Protein AF-0000000065770168 (afdb_homodimer)

Nearest PDB structures (foldseek):
  1v3z-assembly1_B  TM=9.491E-01  e=7.569E-11  Pyrococcus horikoshii
  3tnv-assembly1_A  TM=9.474E-01  e=1.650E-10  Pyrococcus horikoshii OT3
  4ojh-assembly2_B  TM=9.435E-01  e=1.157E-09  Saccharolobus solfataricus P2
  4oj3-assembly1_A  TM=9.404E-01  e=1.945E-09  Saccharolobus solfataricus P2
  4oj3-assembly2_B  TM=9.016E-01  e=1.406E-09  Saccharolobus solfataricus P2

InterPro domains:
  IPR001792 Acylphosphatase-like domain [PF00708] (17-95)
  IPR001792 Acylphosphatase-like domain [PS51160] (11-99)
  IPR017968 Acylphosphatase, conserved site [PS00151] (40-56)
  IPR020456 Acylphosphatase [PTHR47268] (13-87)
  IPR036046 Acylphosphatase-like domain superfamily [SSF54975] (12-89)

Secondary structure (DSSP, 8-state):
---S-----EEEEEEEEEE-SSSSHHHHHHHHHHHTT-EEEEEE-TTS-EEEEEEE-HHHHHHHHHHHHHS-TT-EEEEEEEEEPPSP-PPPSSEEEPPP-/---S--S--EEEEEEEEEE-SSSSHHHHHHHHHHHTT-EEEEEE-TTS-EEEEEEE-HHHHHHHHHHHHHS-TT-EEEEEEEEEPPSP-PPPSSEEEPPP-

Sequence (202 aa):
MQSDKDKTFDSWLVKAIGRVQGVGYRDACIRYARAQDITGWVRNRVDGSVELMLQGSKEQLADMCRWLRDGIPAAHVEKLEVSKVPPPSPRLNRFDRLPNLMQSDKDKTFDSWLVKAIGRVQGVGYRDACIRYARAQDITGWVRNRVDGSVELMLQGSKEQLADMCRWLRDGIPAAHVEKLEVSKVPPPSPRLNRFDRLPNL

Solvent-accessible surface area (backbone atoms only — not comparable to full-atom values): 11035 Å² total; per-residue (Å²): 132,90,65,82,74,74,54,78,61,45,41,35,40,36,38,43,33,53,51,47,62,96,52,57,44,64,62,51,48,44,55,52,32,54,76,68,68,29,20,32,35,35,28,44,36,78,85,44,30,37,39,32,40,41,32,32,43,71,65,58,50,38,49,48,55,50,36,68,52,65,66,46,82,75,39,46,54,48,34,38,37,40,26,65,49,66,83,88,64,85,84,64,91,46,57,42,80,50,76,72,78,132,90,64,82,74,73,52,78,61,44,41,35,40,36,38,43,33,53,50,48,61,96,52,57,46,64,62,51,48,44,55,52,32,54,75,67,68,27,19,34,34,34,27,44,37,78,85,43,29,36,39,32,40,42,34,32,43,70,65,57,50,38,51,46,55,49,37,68,54,66,65,46,84,75,40,46,54,48,33,39,37,41,26,64,50,67,82,88,62,85,83,63,90,46,56,43,80,50,76,70,77

Radius of gyration: 17.45 Å; Cα contacts (8 Å, |Δi|>4): 421; chains: 2; bounding box: 40×52×48 Å

pLDDT: mean 91.33, std 14.5, range [26.5, 98.69]

Organism: Polaromonas naphthalenivorans (strain CJ2) (NCBI:txid365044)

Foldseek 3Di:
DPDPVVPDKWKKKKKFDFQQPPQCNQVVLQVLCVVLQWAWEWAAEPVNIIMIITMDHPVSVVVSVVCSCPVRPSTHTPDMDMDTDDDDDDDGRGYYYDYYD/DPDPVVPDKWKKKKKFDFQQPPQCNQVVLQVLCVVLQWAWEWAAEPVNIIMIITMDHPVSVVVSVVCSCPVRPSTHTPDMDMDTDDDDDDDGRGYYYDYYD

Structure (mmCIF, N/CA/C/O backbone):
data_AF-0000000065770168-model_v1
#
loop_
_entity.id
_entity.type
_entity.pdbx_description
1 polymer Acylphosphatase
#
loop_
_atom_site.group_PDB
_atom_site.id
_atom_site.type_symbol
_atom_site.label_atom_id
_atom_site.label_alt_id
_atom_site.label_comp_id
_atom_site.label_asym_id
_atom_site.label_entity_id
_atom_site.label_seq_id
_atom_site.pdbx_PDB_ins_code
_atom_site.Cartn_x
_atom_site.Cartn_y
_atom_site.Cartn_z
_atom_site.occupancy
_atom_site.B_iso_or_equiv
_atom_site.auth_seq_id
_atom_site.auth_comp_id
_atom_site.auth_asym_id
_atom_site.auth_atom_id
_atom_site.pdbx_PDB_model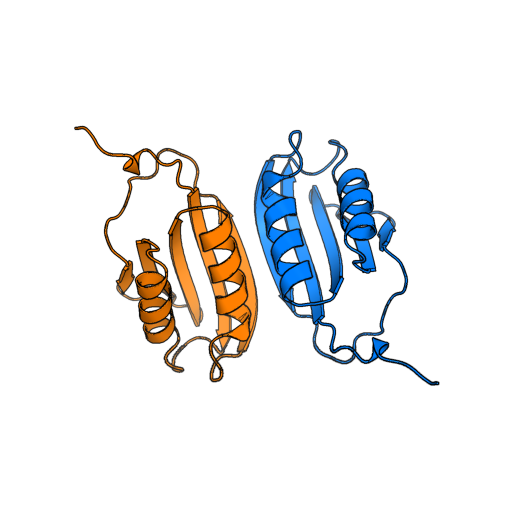_num
ATOM 1 N N . MET A 1 1 ? 18.828 13.266 29.234 1 26.5 1 MET A N 1
ATOM 2 C CA . MET A 1 1 ? 17.75 12.297 29.047 1 26.5 1 MET A CA 1
ATOM 3 C C . MET A 1 1 ? 17.25 12.312 27.594 1 26.5 1 MET A C 1
ATOM 5 O O . MET A 1 1 ? 16.281 13 27.281 1 26.5 1 MET A O 1
ATOM 9 N N . GLN A 1 2 ? 17.969 12.555 26.562 1 36.16 2 GLN A N 1
ATOM 10 C CA . GLN A 1 2 ? 17.922 12.875 25.141 1 36.16 2 GLN A CA 1
ATOM 11 C C . GLN A 1 2 ? 17.141 11.812 24.359 1 36.16 2 GLN A C 1
ATOM 13 O O . GLN A 1 2 ? 17.703 10.789 23.969 1 36.16 2 GLN A O 1
ATOM 18 N N . SER A 1 3 ? 15.969 11.195 24.844 1 37 3 SER A N 1
ATOM 19 C CA . SER A 1 3 ? 15.32 9.914 25.094 1 37 3 SER A CA 1
ATOM 20 C C . SER A 1 3 ? 15.141 9.109 23.812 1 37 3 SER A C 1
ATOM 22 O O . SER A 1 3 ? 15.32 9.641 22.719 1 37 3 SER A O 1
ATOM 24 N N . ASP A 1 4 ? 14.242 7.934 23.797 1 40.59 4 ASP A N 1
ATOM 25 C CA . ASP A 1 4 ? 13.75 6.734 23.125 1 40.59 4 ASP A CA 1
ATOM 26 C C . ASP A 1 4 ? 13.172 7.074 21.75 1 40.59 4 ASP A C 1
ATOM 28 O O . ASP A 1 4 ? 12.422 6.285 21.172 1 40.59 4 ASP A O 1
ATOM 32 N N . LYS A 1 5 ? 12.93 8.258 21.484 1 41.66 5 LYS A N 1
ATOM 33 C CA . LYS A 1 5 ? 12.445 8.797 20.219 1 41.66 5 LYS A CA 1
ATOM 34 C C . LYS A 1 5 ? 13.344 8.359 19.047 1 41.66 5 LYS A C 1
ATOM 36 O O . LYS A 1 5 ? 13.195 8.852 17.938 1 41.66 5 LYS A O 1
ATOM 41 N N . ASP A 1 6 ? 14.508 8.156 19.391 1 48.97 6 ASP A N 1
ATOM 42 C CA . ASP A 1 6 ? 15.383 7.707 18.312 1 48.97 6 ASP A CA 1
ATOM 43 C C . ASP A 1 6 ? 14.773 6.516 17.562 1 48.97 6 ASP A C 1
ATOM 45 O O . ASP A 1 6 ? 15.5 5.641 17.094 1 48.97 6 ASP A O 1
ATOM 49 N N . LYS A 1 7 ? 13.586 6.168 18.156 1 56.53 7 LYS A N 1
ATOM 50 C CA . LYS A 1 7 ? 13 4.98 17.547 1 56.53 7 LYS A CA 1
ATOM 51 C C . LYS A 1 7 ? 12.938 5.121 16.031 1 56.53 7 LYS A C 1
ATOM 53 O O . LYS A 1 7 ? 12.594 6.184 15.508 1 56.53 7 LYS A O 1
ATOM 58 N N . THR A 1 8 ? 13.68 4.332 15.406 1 81.31 8 THR A N 1
ATOM 59 C CA . THR A 1 8 ? 13.781 4.258 13.953 1 81.31 8 THR A CA 1
ATOM 60 C C . THR A 1 8 ? 12.398 4.375 13.305 1 81.31 8 THR A C 1
ATOM 62 O O . THR A 1 8 ? 11.414 3.879 13.844 1 81.31 8 THR A O 1
ATOM 65 N N . PHE A 1 9 ? 12.227 5.625 12.797 1 91.38 9 PHE A N 1
ATOM 66 C CA . PHE A 1 9 ? 10.961 5.805 12.086 1 91.38 9 PHE A CA 1
ATOM 67 C C . PHE A 1 9 ? 11.172 5.734 10.578 1 91.38 9 PHE A C 1
ATOM 69 O O . PHE A 1 9 ? 12.281 5.965 10.094 1 91.38 9 PHE A O 1
ATOM 76 N N . ASP A 1 10 ? 10.078 5.316 9.953 1 92.75 10 ASP A N 1
ATOM 77 C CA . ASP A 1 10 ? 10.047 5.348 8.492 1 92.75 10 ASP A CA 1
ATOM 78 C C . ASP A 1 10 ? 9.266 6.559 7.988 1 92.75 10 ASP A C 1
ATOM 80 O O . ASP A 1 10 ? 8.43 7.105 8.703 1 92.75 10 ASP A O 1
ATOM 84 N N . SER A 1 11 ? 9.641 6.992 6.82 1 95.94 11 SER A N 1
ATOM 85 C CA . SER A 1 11 ? 8.906 8.023 6.105 1 95.94 11 SER A CA 1
ATOM 86 C C . SER A 1 11 ? 8.359 7.5 4.777 1 95.94 11 SER A C 1
ATOM 88 O O . SER A 1 11 ? 9.125 7.023 3.936 1 95.94 11 SER A O 1
ATOM 90 N N . TRP A 1 12 ? 6.996 7.598 4.652 1 97 12 TRP A N 1
ATOM 91 C CA . TRP A 1 12 ? 6.348 7.121 3.432 1 97 12 TRP A CA 1
ATOM 92 C C . TRP A 1 12 ? 5.574 8.242 2.752 1 97 12 TRP A C 1
ATOM 94 O O . TRP A 1 12 ? 4.914 9.047 3.42 1 97 12 TRP A O 1
ATOM 104 N N . LEU A 1 13 ? 5.727 8.289 1.517 1 97.81 13 LEU A N 1
ATOM 105 C CA . LEU A 1 13 ? 4.852 9.109 0.691 1 97.81 13 LEU A CA 1
ATOM 106 C C . LEU A 1 13 ? 3.74 8.273 0.069 1 97.81 13 LEU A C 1
ATOM 108 O O . LEU A 1 13 ? 4.012 7.273 -0.602 1 97.81 13 LEU A O 1
ATOM 112 N N . VAL A 1 14 ? 2.492 8.68 0.308 1 98.25 14 VAL A N 1
ATOM 113 C CA . VAL A 1 14 ? 1.341 7.902 -0.146 1 98.25 14 VAL A CA 1
ATOM 114 C C . VAL A 1 14 ? 0.444 8.773 -1.021 1 98.25 14 VAL A C 1
ATOM 116 O O . VAL A 1 14 ? 0.195 9.938 -0.701 1 98.25 14 VAL A O 1
ATOM 119 N N . LYS A 1 15 ? 0.055 8.211 -2.09 1 98.5 15 LYS A N 1
ATOM 120 C CA . LYS A 1 15 ? -0.937 8.859 -2.945 1 98.5 15 LYS A CA 1
ATOM 121 C C . LYS A 1 15 ? -2.193 8.008 -3.074 1 98.5 15 LYS A C 1
ATOM 123 O O . LYS A 1 15 ? -2.125 6.855 -3.508 1 98.5 15 LYS A O 1
ATOM 128 N N . ALA A 1 16 ? -3.25 8.57 -2.668 1 98.56 16 ALA A N 1
ATOM 129 C CA . ALA A 1 16 ? -4.547 7.91 -2.799 1 98.56 16 ALA A CA 1
ATOM 130 C C . ALA A 1 16 ? -5.293 8.414 -4.031 1 98.56 16 ALA A C 1
ATOM 132 O O . ALA A 1 16 ? -5.477 9.617 -4.207 1 98.56 16 ALA A O 1
ATOM 133 N N . ILE A 1 17 ? -5.746 7.523 -4.898 1 98.31 17 ILE A N 1
ATOM 134 C CA . ILE A 1 17 ? -6.422 7.84 -6.152 1 98.31 17 ILE A CA 1
ATOM 135 C C . ILE A 1 17 ? -7.816 7.219 -6.16 1 98.31 17 ILE A C 1
ATOM 137 O O . ILE A 1 17 ? -7.988 6.059 -5.785 1 98.31 17 ILE A O 1
ATOM 141 N N . GLY A 1 18 ? -8.797 7.91 -6.664 1 97.69 18 GLY A N 1
ATOM 142 C CA . GLY A 1 18 ? -10.203 7.527 -6.703 1 97.69 18 GLY A CA 1
ATOM 143 C C . GLY A 1 18 ? -11.141 8.672 -6.355 1 97.69 18 GLY A C 1
ATOM 144 O O . GLY A 1 18 ? -10.875 9.82 -6.707 1 97.69 18 GLY A O 1
ATOM 145 N N . ARG A 1 19 ? -12.25 8.344 -5.805 1 97.38 19 ARG A N 1
ATOM 146 C CA . ARG A 1 19 ? -13.125 9.352 -5.219 1 97.38 19 ARG A CA 1
ATOM 147 C C . ARG A 1 19 ? -12.719 9.656 -3.777 1 97.38 19 ARG A C 1
ATOM 149 O O . ARG A 1 19 ? -13.258 9.07 -2.84 1 97.38 19 ARG A O 1
ATOM 156 N N . VAL A 1 20 ? -11.789 10.617 -3.678 1 98.25 20 VAL A N 1
ATOM 157 C CA . VAL A 1 20 ? -11.156 10.805 -2.375 1 98.25 20 VAL A CA 1
ATOM 158 C C . VAL A 1 20 ? -11.188 12.281 -1.996 1 98.25 20 VAL A C 1
ATOM 160 O O . VAL A 1 20 ? -10.742 12.656 -0.907 1 98.25 20 VAL A O 1
ATOM 163 N N . GLN A 1 21 ? -11.578 13.148 -2.895 1 97.56 21 GLN A N 1
ATOM 164 C CA . GLN A 1 21 ? -11.766 14.555 -2.566 1 97.56 21 GLN A CA 1
ATOM 165 C C . GLN A 1 21 ? -13.242 14.906 -2.443 1 97.56 21 GLN A C 1
ATOM 167 O O . GLN A 1 21 ? -14.094 14.234 -3.031 1 97.56 21 GLN A O 1
ATOM 172 N N . GLY A 1 22 ? -13.406 15.969 -1.623 1 96.25 22 GLY A N 1
ATOM 173 C CA . GLY A 1 22 ? -14.773 16.422 -1.435 1 96.25 22 GLY A CA 1
ATOM 174 C C . GLY A 1 22 ? -15.602 15.469 -0.592 1 96.25 22 GLY A C 1
ATOM 175 O O . GLY A 1 22 ? -16.828 15.539 -0.601 1 96.25 22 GLY A O 1
ATOM 176 N N . VAL A 1 23 ? -14.961 14.594 0.165 1 97.56 23 VAL A N 1
ATOM 177 C CA . VAL A 1 23 ? -15.695 13.578 0.919 1 97.56 23 VAL A CA 1
ATOM 178 C C . VAL A 1 23 ? -15.188 13.539 2.357 1 97.56 23 VAL A C 1
ATOM 180 O O . VAL A 1 23 ? -15.438 12.57 3.084 1 97.56 23 VAL A O 1
ATOM 183 N N . GLY A 1 24 ? -14.414 14.492 2.766 1 96.31 24 GLY A N 1
ATOM 184 C CA . GLY A 1 24 ? -13.914 14.531 4.133 1 96.31 24 GLY A CA 1
ATOM 185 C C . GLY A 1 24 ? -12.68 13.688 4.34 1 96.31 24 GLY A C 1
ATOM 186 O O . GLY A 1 24 ? -12.312 13.375 5.477 1 96.31 24 GLY A O 1
ATOM 187 N N . TYR A 1 25 ? -12.039 13.328 3.369 1 97.69 25 TYR A N 1
ATOM 188 C CA . TYR A 1 25 ? -10.914 12.398 3.402 1 97.69 25 TYR A CA 1
ATOM 189 C C . TYR A 1 25 ? -9.758 12.977 4.211 1 97.69 25 TYR A C 1
ATOM 191 O O . TYR A 1 25 ? -9.195 12.297 5.074 1 97.69 25 TYR A O 1
ATOM 199 N N . ARG A 1 26 ? -9.43 14.203 3.979 1 97.88 26 ARG A N 1
ATOM 200 C CA . ARG A 1 26 ? -8.312 14.82 4.68 1 97.88 26 ARG A CA 1
ATOM 201 C C . ARG A 1 26 ? -8.586 14.914 6.176 1 97.88 26 ARG A C 1
ATOM 203 O O . ARG A 1 26 ? -7.715 14.602 6.992 1 97.88 26 ARG A O 1
ATOM 210 N N . ASP A 1 27 ? -9.773 15.32 6.457 1 97.25 27 ASP A N 1
ATOM 211 C CA . ASP A 1 27 ? -10.125 15.445 7.867 1 97.25 27 ASP A CA 1
ATOM 212 C C . ASP A 1 27 ? -10.047 14.094 8.578 1 97.25 27 ASP A C 1
ATOM 214 O O . ASP A 1 27 ? -9.547 14.008 9.703 1 97.25 27 ASP A O 1
ATOM 218 N N . ALA A 1 28 ? -10.547 13.141 7.918 1 97.62 28 ALA A N 1
ATOM 219 C CA . ALA A 1 28 ? -10.5 11.797 8.477 1 97.62 28 ALA A CA 1
ATOM 220 C C . ALA A 1 28 ? -9.055 11.336 8.664 1 97.62 28 ALA A C 1
ATOM 222 O O . ALA A 1 28 ? -8.719 10.727 9.688 1 97.62 28 ALA A O 1
ATOM 223 N N . CYS A 1 29 ? -8.211 11.625 7.703 1 97.75 29 CYS A N 1
ATOM 224 C CA . CYS A 1 29 ? -6.793 11.273 7.789 1 97.75 29 CYS A CA 1
ATOM 225 C C . CYS A 1 29 ? -6.145 11.914 9.008 1 97.75 29 CYS A C 1
ATOM 227 O O . CYS A 1 29 ? -5.395 11.258 9.734 1 97.75 29 CYS A O 1
ATOM 229 N N . ILE A 1 30 ? -6.434 13.141 9.211 1 98.19 30 ILE A N 1
ATOM 230 C CA . ILE A 1 30 ? -5.852 13.875 10.32 1 98.19 30 ILE A CA 1
ATOM 231 C C . ILE A 1 30 ? -6.27 13.234 11.641 1 98.19 30 ILE A C 1
ATOM 233 O O . ILE A 1 30 ? -5.426 12.969 12.508 1 98.19 30 ILE A O 1
ATOM 237 N N . ARG A 1 31 ? -7.504 12.969 11.789 1 97.69 31 ARG A N 1
ATOM 238 C CA . ARG A 1 31 ? -8.016 12.359 13.008 1 97.69 31 ARG A CA 1
ATOM 239 C C . ARG A 1 31 ? -7.363 11 13.266 1 97.69 31 ARG A C 1
ATOM 241 O O . ARG A 1 31 ? -6.898 10.727 14.367 1 97.69 31 ARG A O 1
ATOM 248 N N . TYR A 1 32 ? -7.316 10.172 12.227 1 97.75 32 TYR A N 1
ATOM 249 C CA . TYR A 1 32 ? -6.75 8.836 12.375 1 97.75 32 TYR A CA 1
ATOM 250 C C . TYR A 1 32 ? -5.266 8.906 12.711 1 97.75 32 TYR A C 1
ATOM 252 O 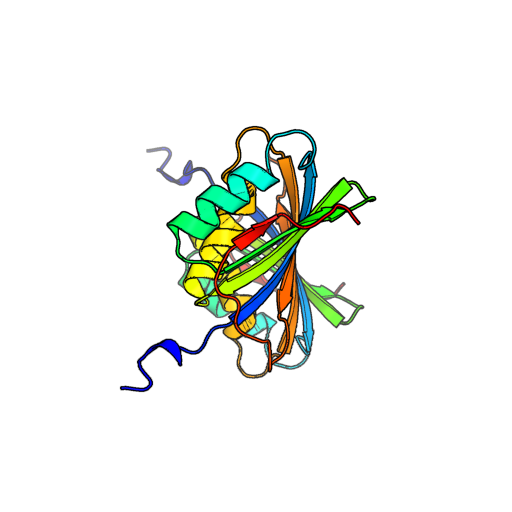O . TYR A 1 32 ? -4.801 8.242 13.633 1 97.75 32 TYR A O 1
ATOM 260 N N . ALA A 1 33 ? -4.531 9.688 11.977 1 98.19 33 ALA A N 1
ATOM 261 C CA . ALA A 1 33 ? -3.088 9.789 12.164 1 98.19 33 ALA A CA 1
ATOM 262 C C . ALA A 1 33 ? -2.754 10.258 13.578 1 98.19 33 ALA A C 1
ATOM 264 O O . ALA A 1 33 ? -1.886 9.68 14.242 1 98.19 33 ALA A O 1
ATOM 265 N N . ARG A 1 34 ? -3.422 11.227 14.031 1 98 34 ARG A N 1
ATOM 266 C CA . ARG A 1 34 ? -3.176 11.758 15.367 1 98 34 ARG A CA 1
ATOM 267 C C . ARG A 1 34 ? -3.521 10.727 16.438 1 98 34 ARG A C 1
ATOM 269 O O . ARG A 1 34 ? -2.789 10.57 17.422 1 98 34 ARG A O 1
ATOM 276 N N . ALA A 1 35 ? -4.547 10.07 16.234 1 97.81 35 ALA A N 1
ATOM 277 C CA . ALA A 1 35 ? -4.953 9.031 17.188 1 97.81 35 ALA A CA 1
ATOM 278 C C . ALA A 1 35 ? -3.912 7.922 17.266 1 97.81 35 ALA A C 1
ATOM 280 O O . ALA A 1 35 ? -3.76 7.277 18.297 1 97.81 35 ALA A O 1
ATOM 281 N N . GLN A 1 36 ? -3.227 7.715 16.188 1 96.75 36 GLN A N 1
ATOM 282 C CA . GLN A 1 36 ? -2.246 6.637 16.125 1 96.75 36 GLN A CA 1
ATOM 283 C C . GLN A 1 36 ? -0.833 7.16 16.359 1 96.75 36 GLN A C 1
ATOM 285 O O . GLN A 1 36 ? 0.144 6.43 16.188 1 96.75 36 GLN A O 1
ATOM 290 N N . ASP A 1 37 ? -0.657 8.414 16.594 1 97.06 37 ASP A N 1
ATOM 291 C CA . ASP A 1 37 ? 0.622 9.07 16.859 1 97.06 37 ASP A CA 1
ATOM 292 C C . ASP A 1 37 ? 1.517 9.039 15.617 1 97.06 37 ASP A C 1
ATOM 294 O O . ASP A 1 37 ? 2.73 8.852 15.734 1 97.06 37 ASP A O 1
ATOM 298 N N . ILE A 1 38 ? 0.876 9.117 14.555 1 97.69 38 ILE A N 1
ATOM 299 C CA . ILE A 1 38 ? 1.581 9.266 13.289 1 97.69 38 ILE A CA 1
ATOM 300 C C . ILE A 1 38 ? 1.764 10.75 12.969 1 97.69 38 ILE A C 1
ATOM 302 O O . ILE A 1 38 ? 0.848 11.547 13.164 1 97.69 38 ILE A O 1
ATOM 306 N N . THR A 1 39 ? 2.945 11.062 12.469 1 98.12 39 THR A N 1
ATOM 307 C CA . THR A 1 39 ? 3.195 12.453 12.086 1 98.12 39 THR A CA 1
ATOM 308 C C . THR A 1 39 ? 3.32 12.578 10.57 1 98.12 39 THR A C 1
ATOM 310 O O . THR A 1 39 ? 3.422 11.57 9.859 1 98.12 39 THR A O 1
ATOM 313 N N . GLY A 1 40 ? 3.184 13.82 10.07 1 98.19 40 GLY A N 1
ATOM 314 C CA . GLY A 1 40 ? 3.219 14.047 8.633 1 98.19 40 GLY A CA 1
ATOM 315 C C . GLY A 1 40 ? 2.221 15.094 8.172 1 98.19 40 GLY A C 1
ATOM 316 O O . GLY A 1 40 ? 1.963 16.078 8.875 1 98.19 40 GLY A O 1
ATOM 317 N N . TRP A 1 41 ? 1.801 14.922 6.941 1 98.31 41 TRP A N 1
ATOM 318 C CA . TRP A 1 41 ? 0.828 15.867 6.41 1 98.31 41 TRP A CA 1
ATOM 319 C C . TRP A 1 41 ? -0.027 15.219 5.324 1 98.31 41 TRP A C 1
ATOM 321 O O . TRP A 1 41 ? 0.31 14.148 4.816 1 98.31 41 TRP A O 1
ATOM 331 N N . VAL A 1 42 ? -1.164 15.852 5.047 1 98.69 42 VAL A N 1
ATOM 332 C CA . VAL A 1 42 ? -2.072 15.461 3.975 1 98.69 42 VAL A CA 1
ATOM 333 C C . VAL A 1 42 ? -2.426 16.688 3.127 1 98.69 42 VAL A C 1
ATOM 335 O O . VAL A 1 42 ? -2.57 17.797 3.648 1 98.69 42 VAL A O 1
ATOM 338 N N . ARG A 1 43 ? -2.562 16.469 1.871 1 98.31 43 ARG A N 1
ATOM 339 C CA . ARG A 1 43 ? -2.984 17.562 1.006 1 98.31 43 ARG A CA 1
ATOM 340 C C . ARG A 1 43 ? -3.717 17.047 -0.225 1 98.31 43 ARG A C 1
ATOM 342 O O . ARG A 1 43 ? -3.486 15.914 -0.655 1 98.31 43 ARG A O 1
ATOM 349 N N . ASN A 1 44 ? -4.504 17.859 -0.79 1 98.19 44 ASN A N 1
ATOM 350 C CA . ASN A 1 44 ? -5.141 17.578 -2.072 1 98.19 44 ASN A CA 1
ATOM 351 C C . ASN A 1 44 ? -4.223 17.922 -3.242 1 98.19 44 ASN A C 1
ATOM 353 O O . ASN A 1 44 ? -3.447 18.875 -3.172 1 98.19 44 ASN A O 1
ATOM 357 N N . ARG A 1 45 ? -4.367 17.141 -4.262 1 97.94 45 ARG A N 1
ATOM 358 C CA . ARG A 1 45 ? -3.676 17.438 -5.512 1 97.94 45 ARG A CA 1
ATOM 359 C C . ARG A 1 45 ? -4.66 17.891 -6.586 1 97.94 45 ARG A C 1
ATOM 361 O O . ARG A 1 45 ? -5.828 17.484 -6.57 1 97.94 45 ARG A O 1
ATOM 368 N N . VAL A 1 46 ? -4.145 18.562 -7.531 1 96 46 VAL A N 1
ATOM 369 C CA . VAL A 1 46 ? -4.973 19.141 -8.594 1 96 46 VAL A CA 1
ATOM 370 C C . VAL A 1 46 ? -5.543 18.016 -9.461 1 96 46 VAL A C 1
ATOM 372 O O . VAL A 1 46 ? -6.613 18.156 -10.055 1 96 46 VAL A O 1
ATOM 375 N N . ASP A 1 47 ? -4.906 16.922 -9.391 1 97.06 47 ASP A N 1
ATOM 376 C CA . ASP A 1 47 ? -5.344 15.828 -10.25 1 97.06 47 ASP A CA 1
ATOM 377 C C . ASP A 1 47 ? -6.465 15.023 -9.594 1 97.06 47 ASP A C 1
ATOM 379 O O . ASP A 1 47 ? -6.895 14 -10.117 1 97.06 47 ASP A O 1
ATOM 383 N N . GLY A 1 48 ? -6.863 15.375 -8.461 1 97.69 48 GLY A N 1
ATOM 384 C CA . GLY A 1 48 ? -7.984 14.727 -7.797 1 97.69 48 GLY A CA 1
ATOM 385 C C . GLY A 1 48 ? -7.551 13.734 -6.738 1 97.69 48 GLY A C 1
ATOM 386 O O . GLY A 1 48 ? -8.383 13.219 -5.988 1 97.69 48 GLY A O 1
ATOM 387 N N . SER A 1 49 ? -6.277 13.5 -6.691 1 98.31 49 SER A N 1
ATOM 388 C CA . SER A 1 49 ? -5.766 12.578 -5.684 1 98.31 49 SER A CA 1
ATOM 389 C C . SER A 1 49 ? -5.477 13.297 -4.371 1 98.31 49 SER A C 1
ATOM 391 O O . SER A 1 49 ? -5.586 14.523 -4.289 1 98.31 49 SER A O 1
ATOM 393 N N . VAL A 1 50 ? -5.258 12.484 -3.377 1 98.62 50 VAL A N 1
ATOM 394 C CA . VAL A 1 50 ? -4.801 12.992 -2.09 1 98.62 50 VAL A CA 1
ATOM 395 C C . VAL A 1 50 ? -3.408 12.438 -1.783 1 98.62 50 VAL A C 1
ATOM 397 O O . VAL A 1 50 ? -3.148 11.25 -1.977 1 98.62 50 VAL A O 1
ATOM 400 N N . GLU A 1 51 ? -2.588 13.336 -1.344 1 98.69 51 GLU A N 1
ATOM 401 C CA . GLU A 1 51 ? -1.213 12.969 -1.023 1 98.69 51 GLU A CA 1
ATOM 402 C C . GLU A 1 51 ? -0.945 13.078 0.475 1 98.69 51 GLU A C 1
ATOM 404 O O . GLU A 1 51 ? -1.376 14.039 1.115 1 98.69 51 GLU A O 1
ATOM 409 N N . LEU A 1 52 ? -0.243 12.133 0.97 1 98.62 52 LEU A N 1
ATOM 410 C CA . LEU A 1 52 ? 0.121 12.117 2.383 1 98.62 52 LEU A CA 1
ATOM 411 C C . LEU A 1 52 ? 1.608 11.828 2.557 1 98.62 52 LEU A C 1
ATOM 413 O O . LEU A 1 52 ? 2.164 10.969 1.864 1 98.62 52 LEU A O 1
ATOM 417 N N . MET A 1 53 ? 2.24 12.523 3.432 1 97.94 53 MET A N 1
ATOM 418 C CA . MET A 1 53 ? 3.508 12.117 4.031 1 97.94 53 MET A CA 1
ATOM 419 C C . MET A 1 53 ? 3.297 11.586 5.445 1 97.94 53 MET A C 1
ATOM 421 O O . MET A 1 53 ? 2.725 12.273 6.293 1 97.94 53 MET A O 1
ATOM 425 N N . LEU A 1 54 ? 3.756 10.375 5.621 1 97.88 54 LEU A N 1
ATOM 426 C CA . LEU A 1 54 ? 3.539 9.695 6.895 1 97.88 54 LEU A CA 1
ATOM 427 C C . LEU A 1 54 ? 4.867 9.359 7.562 1 97.88 54 LEU A C 1
ATOM 429 O O . LEU A 1 54 ? 5.793 8.875 6.906 1 97.88 54 LEU A O 1
ATOM 433 N N . GLN A 1 55 ? 4.965 9.539 8.781 1 97.25 55 GLN A N 1
ATOM 434 C CA . GLN A 1 55 ? 6.117 9.117 9.57 1 97.25 55 GLN A CA 1
ATOM 435 C C . GLN A 1 55 ? 5.676 8.344 10.812 1 97.25 55 GLN A C 1
ATOM 437 O O . GLN A 1 55 ? 4.762 8.766 11.523 1 97.25 55 GLN A O 1
ATOM 442 N N . GLY A 1 56 ? 6.254 7.246 11.062 1 96.19 56 GLY A N 1
ATOM 443 C CA . GLY A 1 56 ? 5.965 6.352 12.172 1 96.19 56 GLY A CA 1
ATOM 444 C C . GLY A 1 56 ? 6.641 5 12.039 1 96.19 56 GLY A C 1
ATOM 445 O O . GLY A 1 56 ? 7.527 4.82 11.203 1 96.19 56 GLY A O 1
ATOM 446 N N . SER A 1 57 ? 6.293 4.07 12.914 1 93.31 57 SER A N 1
ATOM 447 C CA . SER A 1 57 ? 6.816 2.715 12.766 1 93.31 57 SER A CA 1
ATOM 448 C C . SER A 1 57 ? 6.273 2.045 11.508 1 93.31 57 SER A C 1
ATOM 450 O O . SER A 1 57 ? 5.23 2.449 10.984 1 93.31 57 SER A O 1
ATOM 452 N N . LYS A 1 58 ? 6.953 1.034 11.031 1 90 58 LYS A N 1
ATOM 453 C CA . LYS A 1 58 ? 6.492 0.292 9.859 1 90 58 LYS A CA 1
ATOM 454 C C . LYS A 1 58 ? 5.082 -0.252 10.078 1 90 58 LYS A C 1
ATOM 456 O O . LYS A 1 58 ? 4.258 -0.235 9.164 1 90 58 LYS A O 1
ATOM 461 N N . GLU A 1 59 ? 4.828 -0.687 11.203 1 91.25 59 GLU A N 1
ATOM 462 C CA . GLU A 1 59 ? 3.516 -1.236 11.531 1 91.25 59 GLU A CA 1
ATOM 463 C C . GLU A 1 59 ? 2.439 -0.156 11.492 1 91.25 59 GLU A C 1
ATOM 465 O O . GLU A 1 59 ? 1.354 -0.373 10.953 1 91.25 59 GLU A O 1
ATOM 470 N N . GLN A 1 60 ? 2.754 0.934 12.094 1 94.25 60 GLN A N 1
ATOM 471 C CA . GLN A 1 60 ? 1.819 2.055 12.102 1 94.25 60 GLN A CA 1
ATOM 472 C C . GLN A 1 60 ? 1.472 2.482 10.672 1 94.25 60 GLN A C 1
ATOM 474 O O . GLN A 1 60 ? 0.304 2.727 10.359 1 94.25 60 GLN A O 1
ATOM 479 N N . LEU A 1 61 ? 2.541 2.539 9.891 1 95.25 61 LEU A N 1
ATOM 480 C CA . LEU A 1 61 ? 2.355 3.033 8.531 1 95.25 61 LEU A CA 1
ATOM 481 C C . LEU A 1 61 ? 1.603 2.016 7.68 1 95.25 61 LEU A C 1
ATOM 483 O O . LEU A 1 61 ? 0.775 2.391 6.844 1 95.25 61 LEU A O 1
ATOM 487 N N . ALA A 1 62 ? 1.841 0.789 7.938 1 92.12 62 ALA A N 1
ATOM 488 C CA . ALA A 1 62 ? 1.093 -0.263 7.254 1 92.12 62 ALA A CA 1
ATOM 489 C C . ALA A 1 62 ? -0.387 -0.214 7.625 1 92.12 62 ALA A C 1
ATOM 491 O O . ALA A 1 62 ? -1.256 -0.317 6.758 1 92.12 62 ALA A O 1
ATOM 492 N N . ASP A 1 63 ? -0.656 -0.003 8.812 1 93.12 63 ASP A N 1
ATOM 493 C CA . ASP A 1 63 ? -2.033 0.097 9.289 1 93.12 63 ASP A CA 1
ATOM 494 C C . ASP A 1 63 ? -2.729 1.321 8.695 1 93.12 63 ASP A C 1
ATOM 496 O O . ASP A 1 63 ? -3.908 1.261 8.344 1 93.12 63 ASP A O 1
ATOM 500 N N . MET A 1 64 ? -1.99 2.342 8.648 1 96.12 64 MET A N 1
ATOM 501 C CA . MET A 1 64 ? -2.553 3.555 8.062 1 96.12 64 MET A CA 1
ATOM 502 C C . MET A 1 64 ? -2.916 3.334 6.594 1 96.12 64 MET A C 1
ATOM 504 O O . MET A 1 64 ? -3.992 3.736 6.152 1 96.12 64 MET A O 1
ATOM 508 N N . CYS A 1 65 ? -2.076 2.697 5.898 1 95.25 65 CYS A N 1
ATOM 509 C CA . CYS A 1 65 ? -2.342 2.439 4.488 1 95.25 65 CYS A CA 1
ATOM 510 C C . CYS A 1 65 ? -3.566 1.549 4.316 1 95.25 65 CYS A C 1
ATOM 512 O O . CYS A 1 65 ? -4.375 1.767 3.412 1 95.25 65 CYS A O 1
ATOM 514 N N . ARG A 1 66 ? -3.668 0.58 5.137 1 92.06 66 ARG A N 1
ATOM 515 C CA . ARG A 1 66 ? -4.867 -0.249 5.121 1 92.06 66 ARG A CA 1
ATOM 516 C C . ARG A 1 66 ? -6.117 0.589 5.383 1 92.06 66 ARG A C 1
ATOM 518 O O . ARG A 1 66 ? -7.113 0.466 4.672 1 92.06 66 ARG A O 1
ATOM 525 N N . TRP A 1 67 ? -6.043 1.426 6.34 1 95.06 67 TRP A N 1
ATOM 526 C CA . TRP A 1 67 ? -7.168 2.262 6.742 1 95.06 67 TRP A CA 1
ATOM 527 C C . TRP A 1 67 ? -7.531 3.252 5.641 1 95.06 67 TRP A C 1
ATOM 529 O O . TRP A 1 67 ? -8.711 3.512 5.391 1 95.06 67 TRP A O 1
ATOM 539 N N . LEU A 1 68 ? -6.512 3.803 5.008 1 96.75 68 LEU A N 1
ATOM 540 C CA . LEU A 1 68 ? -6.738 4.754 3.924 1 96.75 68 LEU A CA 1
ATOM 541 C C . LEU A 1 68 ? -7.594 4.133 2.824 1 96.75 68 LEU A C 1
ATOM 543 O O . LEU A 1 68 ? -8.344 4.84 2.145 1 96.75 68 LEU A O 1
ATOM 547 N N . ARG A 1 69 ? -7.535 2.912 2.666 1 92.94 69 ARG A N 1
ATOM 548 C CA . ARG A 1 69 ? -8.227 2.219 1.588 1 92.94 69 ARG A CA 1
ATOM 549 C C . ARG A 1 69 ? -9.695 2.002 1.934 1 92.94 69 ARG A C 1
ATOM 551 O O . ARG A 1 69 ? -10.578 2.186 1.086 1 92.94 69 ARG A O 1
ATOM 558 N N . ASP A 1 70 ? -9.914 1.714 3.248 1 89.38 70 ASP A N 1
ATOM 559 C CA . ASP A 1 70 ? -11.258 1.223 3.539 1 89.38 70 ASP A CA 1
ATOM 560 C C . ASP A 1 70 ? -11.852 1.937 4.75 1 89.38 70 ASP A C 1
ATOM 562 O O . ASP A 1 70 ? -13 1.681 5.125 1 89.38 70 ASP A O 1
ATOM 566 N N . GLY A 1 71 ? -11.141 2.75 5.277 1 89.31 71 GLY A N 1
ATOM 567 C CA . GLY A 1 71 ? -11.547 3.289 6.562 1 89.31 71 GLY A CA 1
ATOM 568 C C . GLY A 1 71 ? -12.484 4.48 6.441 1 89.31 71 GLY A C 1
ATOM 569 O O . GLY A 1 71 ? -13.07 4.918 7.434 1 89.31 71 GLY A O 1
ATOM 570 N N . ILE A 1 72 ? -12.594 5.047 5.297 1 94.44 72 ILE A N 1
ATOM 571 C CA . ILE A 1 72 ? -13.445 6.215 5.086 1 94.44 72 ILE A CA 1
ATOM 572 C C . ILE A 1 72 ? -14.633 5.836 4.211 1 94.44 72 ILE A C 1
ATOM 574 O O . ILE A 1 72 ? -14.508 5.73 2.988 1 94.44 72 ILE A O 1
ATOM 578 N N . PRO A 1 73 ? -15.789 5.742 4.758 1 93.38 73 PRO A N 1
ATOM 579 C CA . PRO A 1 73 ? -16.953 5.191 4.066 1 93.38 73 PRO A CA 1
ATOM 580 C C . PRO A 1 73 ? -17.344 6 2.832 1 93.38 73 PRO A C 1
ATOM 582 O O . PRO A 1 73 ? -17.766 5.43 1.824 1 93.38 73 PRO A O 1
ATOM 585 N N . ALA A 1 74 ? -17.188 7.25 2.926 1 96 74 ALA A N 1
ATOM 586 C CA . ALA A 1 74 ? -17.609 8.117 1.832 1 96 74 ALA A CA 1
ATOM 587 C C . ALA A 1 74 ? -16.609 8.094 0.686 1 96 74 ALA A C 1
ATOM 589 O O . ALA A 1 74 ? -16.891 8.578 -0.412 1 96 74 ALA A O 1
ATOM 590 N N . ALA A 1 75 ? -15.461 7.473 0.908 1 97.12 75 ALA A N 1
A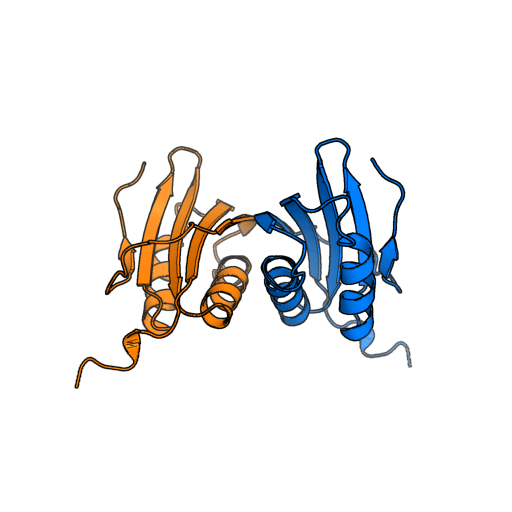TOM 591 C CA . ALA A 1 75 ? -14.406 7.473 -0.096 1 97.12 75 ALA A CA 1
ATOM 592 C C . ALA A 1 75 ? -14.375 6.152 -0.865 1 97.12 75 ALA A C 1
ATOM 594 O O . ALA A 1 75 ? -14.797 5.117 -0.346 1 97.12 75 ALA A O 1
ATOM 595 N N . HIS A 1 76 ? -14.016 6.219 -2.09 1 95.69 76 HIS A N 1
ATOM 596 C CA . HIS A 1 76 ? -13.703 5.062 -2.92 1 95.69 76 HIS A CA 1
ATOM 597 C C . HIS A 1 76 ? -12.273 5.137 -3.457 1 95.69 76 HIS A C 1
ATOM 599 O O . HIS A 1 76 ? -12.008 5.852 -4.426 1 95.69 76 HIS A O 1
ATOM 605 N N . VAL A 1 77 ? -11.406 4.34 -2.854 1 96.75 77 VAL A N 1
ATOM 606 C CA . VAL A 1 77 ? -10 4.359 -3.236 1 96.75 77 VAL A CA 1
ATOM 607 C C . VAL A 1 77 ? -9.742 3.283 -4.289 1 96.75 77 VAL A C 1
ATOM 609 O O . VAL A 1 77 ? -9.852 2.088 -4.004 1 96.75 77 VAL A O 1
ATOM 612 N N . GLU A 1 78 ? -9.359 3.664 -5.422 1 95.88 78 GLU A N 1
ATOM 613 C CA . GLU A 1 78 ? -9.055 2.758 -6.523 1 95.88 78 GLU A CA 1
ATOM 614 C C . GLU A 1 78 ? -7.613 2.256 -6.438 1 95.88 78 GLU A C 1
ATOM 616 O O . GLU A 1 78 ? -7.336 1.1 -6.766 1 95.88 78 GLU A O 1
ATOM 621 N N . LYS A 1 79 ? -6.793 3.164 -6.051 1 97.44 79 LYS A N 1
ATOM 622 C CA . LYS A 1 79 ? -5.371 2.842 -6.031 1 97.44 79 LYS A CA 1
ATOM 623 C C . LYS A 1 79 ? -4.645 3.615 -4.934 1 97.44 79 LYS A C 1
ATOM 625 O O . LYS A 1 79 ? -4.914 4.801 -4.723 1 97.44 79 LYS A O 1
ATOM 630 N N . LEU A 1 80 ? -3.74 2.926 -4.293 1 98 80 LEU A N 1
ATOM 631 C CA . LEU A 1 80 ? -2.805 3.533 -3.355 1 98 80 LEU A CA 1
ATOM 632 C C . LEU A 1 80 ? -1.364 3.336 -3.816 1 98 80 LEU A C 1
ATOM 634 O O . LEU A 1 80 ? -0.928 2.203 -4.039 1 98 80 LEU A O 1
ATOM 638 N N . GLU A 1 81 ? -0.698 4.367 -4.008 1 97.94 81 GLU A N 1
ATOM 639 C CA . GLU A 1 81 ? 0.73 4.32 -4.305 1 97.94 81 GLU A CA 1
ATOM 640 C C . GLU A 1 81 ? 1.562 4.648 -3.068 1 97.94 81 GLU A C 1
ATOM 642 O O . GLU A 1 81 ? 1.41 5.719 -2.479 1 97.94 81 GLU A O 1
ATOM 647 N N . VAL A 1 82 ? 2.43 3.812 -2.732 1 97.31 82 VAL A N 1
ATOM 648 C CA . VAL A 1 82 ? 3.219 3.988 -1.517 1 97.31 82 VAL A CA 1
ATOM 649 C C . VAL A 1 82 ? 4.707 3.965 -1.857 1 97.31 82 VAL A C 1
ATOM 651 O O . VAL A 1 82 ? 5.211 2.98 -2.404 1 97.31 82 VAL A O 1
ATOM 654 N N . SER A 1 83 ? 5.375 5.016 -1.493 1 96.62 83 SER A N 1
ATOM 655 C CA . SER A 1 83 ? 6.816 5.121 -1.72 1 96.62 83 SER A CA 1
ATOM 656 C C . SER A 1 83 ? 7.559 5.418 -0.422 1 96.62 83 SER A C 1
ATOM 658 O O . SER A 1 83 ? 7.078 6.188 0.412 1 96.62 83 SER A O 1
ATOM 660 N N . LYS A 1 84 ? 8.656 4.844 -0.385 1 91.88 84 LYS A N 1
ATOM 661 C CA . LYS A 1 84 ? 9.516 5.188 0.744 1 91.88 84 LYS A CA 1
ATOM 662 C C . LYS A 1 84 ? 10.305 6.465 0.469 1 91.88 84 LYS A C 1
ATOM 664 O O . LYS A 1 84 ? 10.812 6.664 -0.636 1 91.88 84 LYS A O 1
ATOM 669 N N . VAL A 1 85 ? 10.32 7.234 1.472 1 90.88 85 VAL A N 1
ATOM 670 C CA . VAL A 1 85 ? 11.18 8.414 1.423 1 90.88 85 VAL A CA 1
ATOM 671 C C . VAL A 1 85 ? 12.539 8.078 2.029 1 90.88 85 VAL A C 1
ATOM 673 O O . VAL A 1 85 ? 12.633 7.684 3.193 1 90.88 85 VAL A O 1
ATOM 676 N N . PRO A 1 86 ? 13.508 8.148 1.273 1 84.5 86 PRO A N 1
ATOM 677 C CA . PRO A 1 86 ? 14.836 7.777 1.771 1 84.5 86 PRO A CA 1
ATOM 678 C C . PRO A 1 86 ? 15.297 8.656 2.934 1 84.5 86 PRO A C 1
ATOM 680 O O . PRO A 1 86 ? 14.969 9.844 2.982 1 84.5 86 PRO A O 1
ATOM 683 N N . PRO A 1 87 ? 16.047 8.008 3.775 1 79.81 87 PRO A N 1
ATOM 684 C CA . PRO A 1 87 ? 16.688 8.82 4.809 1 79.81 87 PRO A CA 1
ATOM 685 C C . PRO A 1 87 ? 17.797 9.719 4.25 1 79.81 87 PRO A C 1
ATOM 687 O O . PRO A 1 87 ? 18.359 9.414 3.195 1 79.81 87 PRO A O 1
ATOM 690 N N . PRO A 1 88 ? 18 10.828 5.02 1 78.06 88 PRO A N 1
ATOM 691 C CA . PRO A 1 88 ? 17.375 11.312 6.25 1 78.06 88 PRO A CA 1
ATOM 692 C C . PRO A 1 88 ? 16.094 12.102 5.984 1 78.06 88 PRO A C 1
ATOM 694 O O . PRO A 1 88 ? 16 12.836 4.996 1 78.06 88 PRO A O 1
ATOM 697 N N . SER A 1 89 ? 15.133 11.859 6.586 1 83.25 89 SER A N 1
ATOM 698 C CA . SER A 1 89 ? 13.906 12.656 6.617 1 83.25 89 SER A CA 1
ATOM 699 C C . SER A 1 89 ? 13.688 13.281 7.992 1 83.25 89 SER A C 1
ATOM 701 O O . SER A 1 89 ? 13.727 12.578 9.008 1 83.25 89 SER A O 1
ATOM 703 N N . PRO A 1 90 ? 13.617 14.562 7.895 1 89.88 90 PRO A N 1
ATOM 704 C CA . PRO A 1 90 ? 13.383 15.18 9.203 1 89.88 90 PRO A CA 1
ATOM 705 C C . PRO A 1 90 ? 12.117 14.656 9.883 1 89.88 90 PRO A C 1
ATOM 707 O O . PRO A 1 90 ? 11.109 14.414 9.219 1 89.88 90 PRO A O 1
ATOM 710 N N . ARG A 1 91 ? 12.305 14.5 11.148 1 91.69 91 ARG A N 1
ATOM 711 C CA . ARG A 1 91 ? 11.156 14.039 11.922 1 91.69 91 ARG A CA 1
ATOM 712 C C . ARG A 1 91 ? 10.156 15.172 12.141 1 91.69 91 ARG A C 1
ATOM 714 O O . ARG A 1 91 ? 10.531 16.266 12.555 1 91.69 91 ARG A O 1
ATOM 721 N N . LEU A 1 92 ? 8.953 14.883 11.93 1 94.81 92 LEU A N 1
ATOM 722 C CA . LEU A 1 92 ? 7.863 15.836 12.148 1 94.81 92 LEU A CA 1
ATOM 723 C C . LEU A 1 92 ? 7.203 15.609 13.508 1 94.81 92 LEU A C 1
ATOM 725 O O . LEU A 1 92 ? 7.359 14.539 14.102 1 94.81 92 LEU A O 1
ATOM 729 N N . ASN A 1 93 ? 6.477 16.594 13.977 1 93.69 93 ASN A N 1
ATOM 730 C CA . ASN A 1 93 ? 5.988 16.484 15.344 1 93.69 93 ASN A CA 1
ATOM 731 C C . ASN A 1 93 ? 4.465 16.469 15.398 1 93.69 93 ASN A C 1
ATOM 733 O O . ASN A 1 93 ? 3.877 16.25 16.453 1 93.69 93 ASN A O 1
ATOM 737 N N . ARG A 1 94 ? 3.9 16.609 14.32 1 95.81 94 ARG A N 1
ATOM 738 C CA . ARG A 1 94 ? 2.443 16.609 14.242 1 95.81 94 ARG A CA 1
ATOM 739 C C . ARG A 1 94 ? 1.968 16.141 12.867 1 95.81 94 ARG A C 1
ATOM 741 O O . ARG A 1 94 ? 2.781 15.883 11.977 1 95.81 94 ARG A O 1
ATOM 748 N N . PHE A 1 95 ? 0.691 16.031 12.703 1 98.12 95 PHE A N 1
ATOM 749 C CA . PHE A 1 95 ? 0.071 15.734 11.414 1 98.12 95 PHE A CA 1
ATOM 750 C C . PHE A 1 95 ? -0.781 16.906 10.945 1 98.12 95 PHE A C 1
ATOM 752 O O . PHE A 1 95 ? -1.788 17.234 11.57 1 98.12 95 PHE A O 1
ATOM 759 N N . ASP A 1 96 ? -0.396 17.438 9.789 1 96.56 96 ASP A N 1
ATOM 760 C CA . ASP A 1 96 ? -1.01 18.703 9.398 1 96.56 96 ASP A CA 1
ATOM 761 C C . ASP A 1 96 ? -1.688 18.594 8.039 1 96.56 96 ASP A C 1
ATOM 763 O O . ASP A 1 96 ? -1.356 17.719 7.242 1 96.56 96 ASP A O 1
ATOM 767 N N . ARG A 1 97 ? -2.693 19.453 7.859 1 96 97 ARG A N 1
ATOM 768 C CA . ARG A 1 97 ? -3.25 19.672 6.527 1 96 97 ARG A CA 1
ATOM 769 C C . ARG A 1 97 ? -2.436 20.719 5.758 1 96 97 ARG A C 1
ATOM 771 O O . ARG A 1 97 ? -2.205 21.812 6.25 1 96 97 ARG A O 1
ATOM 778 N N . LEU A 1 98 ? -1.945 20.422 4.578 1 93.81 98 LEU A N 1
ATOM 779 C CA . LEU A 1 98 ? -1.212 21.375 3.746 1 93.81 98 LEU A CA 1
ATOM 780 C C . LEU A 1 98 ? -2.104 21.922 2.641 1 93.81 98 LEU A C 1
ATOM 782 O O . LEU A 1 98 ? -3.127 21.328 2.301 1 93.81 98 LEU A O 1
ATOM 786 N N . PRO A 1 99 ? -1.702 23.094 2.137 1 93.06 99 PRO A N 1
ATOM 787 C CA . PRO A 1 99 ? -2.463 23.656 1.019 1 93.06 99 PRO A CA 1
ATOM 788 C C . PRO A 1 99 ? -2.504 22.719 -0.193 1 93.06 99 PRO A C 1
ATOM 790 O O . PRO A 1 99 ? -1.582 21.922 -0.4 1 93.06 99 PRO A O 1
ATOM 793 N N . ASN A 1 100 ? -3.645 22.859 -0.975 1 88.81 100 ASN A N 1
ATOM 794 C CA . ASN A 1 100 ? -3.797 22.062 -2.186 1 88.81 100 ASN A CA 1
ATOM 795 C C . ASN A 1 100 ? -2.676 22.344 -3.184 1 88.81 100 ASN A C 1
ATOM 797 O O . ASN A 1 100 ? -2.193 23.469 -3.285 1 88.81 100 ASN A O 1
ATOM 801 N N . LEU A 1 101 ? -2.252 21.406 -3.867 1 85.81 101 LEU A N 1
ATOM 802 C CA . LEU A 1 101 ? -1.267 21.547 -4.934 1 85.81 101 LEU A CA 1
ATOM 803 C C . LEU A 1 101 ? -1.866 21.172 -6.285 1 85.81 101 LEU A C 1
ATOM 805 O O . LEU A 1 101 ? -2.648 20.219 -6.375 1 85.81 101 LEU A O 1
ATOM 809 N N . MET B 1 1 ? -22.219 -29.266 4.445 1 26.89 1 MET B N 1
ATOM 810 C CA . MET B 1 1 ? -21.391 -28.422 5.312 1 26.89 1 MET B CA 1
ATOM 811 C C . MET B 1 1 ? -20.672 -27.344 4.504 1 26.89 1 MET B C 1
ATOM 813 O O . MET B 1 1 ? -19.625 -27.625 3.896 1 26.89 1 MET B O 1
ATOM 817 N N . GLN B 1 2 ? -21.156 -26.594 3.607 1 35.75 2 GLN B N 1
ATOM 818 C CA . GLN B 1 2 ? -20.797 -25.688 2.52 1 35.75 2 GLN B CA 1
ATOM 819 C C . GLN B 1 2 ? -19.812 -24.609 2.998 1 35.75 2 GLN B C 1
ATOM 821 O O . GLN B 1 2 ? -20.203 -23.688 3.719 1 35.75 2 GLN B O 1
ATOM 826 N N . SER B 1 3 ? -18.594 -24.859 3.625 1 37.34 3 SER B N 1
ATOM 827 C CA . SER B 1 3 ? -17.719 -24.391 4.695 1 37.34 3 SER B CA 1
ATOM 828 C C . SER B 1 3 ? -17.516 -22.875 4.621 1 37.34 3 SER B C 1
ATOM 830 O O . SER B 1 3 ? -17.828 -22.25 3.602 1 37.34 3 SER B O 1
ATOM 832 N N . ASP B 1 4 ? -16.984 -22.141 5.738 1 40.94 4 ASP B N 1
ATOM 833 C CA . ASP B 1 4 ? -16.594 -20.844 6.297 1 40.94 4 ASP B CA 1
ATOM 834 C C . ASP B 1 4 ? -15.758 -20.047 5.297 1 40.94 4 ASP B C 1
ATOM 836 O O . ASP B 1 4 ? -14.992 -19.156 5.684 1 40.94 4 ASP B O 1
ATOM 840 N N . LYS B 1 5 ? -15.344 -20.625 4.258 1 42 5 LYS B N 1
ATOM 841 C CA . LYS B 1 5 ? -14.648 -20.016 3.123 1 42 5 LYS B CA 1
ATOM 842 C C . LYS B 1 5 ? -15.375 -18.781 2.613 1 42 5 LYS B C 1
ATOM 844 O O . LYS B 1 5 ? -15.016 -18.219 1.577 1 42 5 LYS B O 1
ATOM 849 N N . ASP B 1 6 ? -16.609 -18.844 2.807 1 48.84 6 ASP B N 1
ATOM 850 C CA . ASP B 1 6 ? -17.344 -17.656 2.375 1 48.84 6 ASP B CA 1
ATOM 851 C C . ASP B 1 6 ? -16.719 -16.391 2.955 1 48.84 6 ASP B C 1
ATOM 853 O O . ASP B 1 6 ? -17.438 -15.422 3.225 1 48.84 6 ASP B O 1
ATOM 857 N N . LYS B 1 7 ? -15.695 -16.719 3.807 1 56.84 7 LYS B N 1
ATOM 858 C CA . LYS B 1 7 ? -15.117 -15.539 4.449 1 56.84 7 LYS B CA 1
ATOM 859 C C . LYS B 1 7 ? -14.75 -14.477 3.422 1 56.84 7 LYS B C 1
ATOM 861 O O . LYS B 1 7 ? -14.211 -14.789 2.363 1 56.84 7 LYS B O 1
ATOM 866 N N . THR B 1 8 ? -15.414 -13.406 3.494 1 81.25 8 THR B N 1
ATOM 867 C CA . THR B 1 8 ? -15.234 -12.25 2.631 1 81.25 8 THR B CA 1
ATOM 868 C C . THR B 1 8 ? -13.75 -11.977 2.406 1 81.25 8 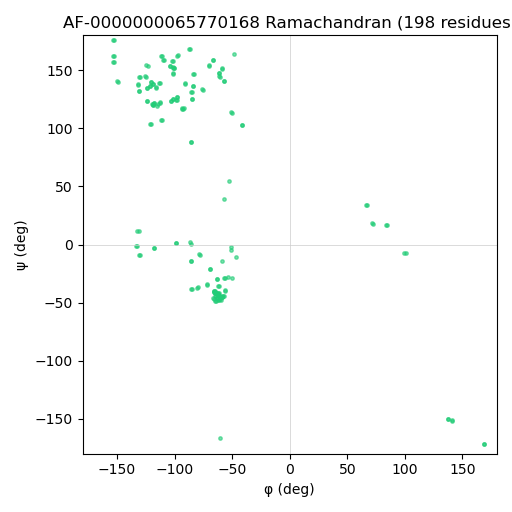THR B C 1
ATOM 870 O O . THR B 1 8 ? -12.93 -12.172 3.309 1 81.25 8 THR B O 1
ATOM 873 N N . PHE B 1 9 ? -13.352 -12.398 1.175 1 91.31 9 PHE B N 1
ATOM 874 C CA . PHE B 1 9 ? -11.969 -12.102 0.843 1 91.31 9 PHE B CA 1
ATOM 875 C C . PHE B 1 9 ? -11.875 -10.883 -0.075 1 91.31 9 PHE B C 1
ATOM 877 O O . PHE B 1 9 ? -12.844 -10.555 -0.768 1 91.31 9 PHE B O 1
ATOM 884 N N . ASP B 1 10 ? -10.742 -10.242 0.064 1 92.69 10 ASP B N 1
ATOM 885 C CA . ASP B 1 10 ? -10.406 -9.156 -0.852 1 92.69 10 ASP B CA 1
ATOM 886 C C . ASP B 1 10 ? -9.438 -9.625 -1.933 1 92.69 10 ASP B C 1
ATOM 888 O O . ASP B 1 10 ? -8.711 -10.602 -1.742 1 92.69 10 ASP B O 1
ATOM 892 N N . SER B 1 11 ? -9.531 -8.984 -3.045 1 95.88 11 SER B N 1
ATOM 893 C CA . SER B 1 11 ? -8.578 -9.172 -4.129 1 95.88 11 SER B CA 1
ATOM 894 C C . SER B 1 11 ? -7.836 -7.875 -4.441 1 95.88 11 SER B C 1
ATOM 896 O O . SER B 1 11 ? -8.461 -6.859 -4.754 1 95.88 11 SER B O 1
ATOM 898 N N . TRP B 1 12 ? -6.457 -7.969 -4.328 1 96.94 12 TRP B N 1
ATOM 899 C CA . TRP B 1 12 ? -5.633 -6.793 -4.59 1 96.94 12 TRP B CA 1
ATOM 900 C C . TRP B 1 12 ? -4.637 -7.066 -5.711 1 96.94 12 TRP B C 1
ATOM 902 O O . TRP B 1 12 ? -4.051 -8.148 -5.781 1 96.94 12 TRP B O 1
ATOM 912 N N . LEU B 1 13 ? -4.543 -6.133 -6.531 1 97.81 13 LEU B N 1
ATOM 913 C CA . LEU B 1 13 ? -3.447 -6.113 -7.496 1 97.81 13 LEU B CA 1
ATOM 914 C C . LEU B 1 13 ? -2.32 -5.203 -7.02 1 97.81 13 LEU B C 1
ATOM 916 O O . LEU B 1 13 ? -2.547 -4.027 -6.727 1 97.81 13 LEU B O 1
ATOM 920 N N . VAL B 1 14 ? -1.107 -5.766 -6.938 1 98.25 14 VAL B N 1
ATOM 921 C CA . VAL B 1 14 ? 0.033 -5.031 -6.402 1 98.25 14 VAL B CA 1
ATOM 922 C C . VAL B 1 14 ? 1.163 -5.008 -7.43 1 98.25 14 VAL B C 1
ATOM 924 O O . VAL B 1 14 ? 1.451 -6.023 -8.062 1 98.25 14 VAL B O 1
ATOM 927 N N . LYS B 1 15 ? 1.701 -3.869 -7.586 1 98.5 15 LYS B N 1
ATOM 928 C CA . LYS B 1 15 ? 2.896 -3.727 -8.406 1 98.5 15 LYS B CA 1
ATOM 929 C C . LYS B 1 15 ? 4.07 -3.195 -7.59 1 98.5 15 LYS B C 1
ATOM 931 O O . LYS B 1 15 ? 3.982 -2.119 -6.996 1 98.5 15 LYS B O 1
ATOM 936 N N . ALA B 1 16 ? 5.078 -3.977 -7.559 1 98.56 16 ALA B N 1
ATOM 937 C CA . ALA B 1 16 ? 6.309 -3.572 -6.879 1 98.56 16 ALA B CA 1
ATOM 938 C C . ALA B 1 16 ? 7.328 -3.023 -7.871 1 98.56 16 ALA B C 1
ATOM 940 O O . ALA B 1 16 ? 7.656 -3.68 -8.859 1 98.56 16 ALA B O 1
ATOM 941 N N . ILE B 1 17 ? 7.852 -1.83 -7.641 1 98.31 17 ILE B N 1
ATOM 942 C CA . ILE B 1 17 ? 8.781 -1.141 -8.523 1 98.31 17 ILE B CA 1
ATOM 943 C C . ILE B 1 17 ? 10.094 -0.866 -7.785 1 98.31 17 ILE B C 1
ATOM 945 O O . ILE B 1 17 ? 10.078 -0.424 -6.633 1 98.31 17 ILE B O 1
ATOM 949 N N . GLY B 1 18 ? 11.211 -1.021 -8.43 1 97.62 18 GLY B N 1
ATOM 950 C CA . GLY B 1 18 ? 12.555 -0.878 -7.887 1 97.62 18 GLY B CA 1
ATOM 951 C C . GLY B 1 18 ? 13.508 -1.96 -8.359 1 97.62 18 GLY B C 1
ATOM 952 O O . GLY B 1 18 ? 13.43 -2.408 -9.508 1 97.62 18 GLY B O 1
ATOM 953 N N . ARG B 1 19 ? 14.453 -2.268 -7.547 1 97.38 19 ARG B N 1
ATOM 954 C CA . ARG B 1 19 ? 15.281 -3.445 -7.781 1 97.38 19 ARG B CA 1
ATOM 955 C C . ARG B 1 19 ? 14.633 -4.699 -7.203 1 97.38 19 ARG B C 1
ATOM 957 O O . ARG B 1 19 ? 14.93 -5.094 -6.074 1 97.38 19 ARG B O 1
ATOM 964 N N . VAL B 1 20 ? 13.797 -5.309 -8.047 1 98.25 20 VAL B N 1
ATOM 965 C CA . VAL B 1 20 ? 12.938 -6.363 -7.512 1 98.25 20 VAL B CA 1
ATOM 966 C C . VAL B 1 20 ? 13.031 -7.605 -8.398 1 98.25 20 VAL B C 1
ATOM 968 O O . VAL B 1 20 ? 12.43 -8.633 -8.094 1 98.25 20 VAL B O 1
ATOM 971 N N . GLN B 1 21 ? 13.664 -7.504 -9.523 1 97.5 21 GLN B N 1
ATOM 972 C CA . GLN B 1 21 ? 13.906 -8.68 -10.359 1 97.5 21 GLN B CA 1
ATOM 973 C C . GLN B 1 21 ? 15.359 -9.141 -10.258 1 97.5 21 GLN B C 1
ATOM 975 O O . GLN B 1 21 ? 16.25 -8.344 -9.945 1 97.5 21 GLN B O 1
ATOM 980 N N . GLY B 1 22 ? 15.453 -10.469 -10.523 1 96.12 22 GLY B N 1
ATOM 981 C CA . GLY B 1 22 ? 16.797 -11.031 -10.477 1 96.12 22 GLY B CA 1
ATOM 982 C C . GLY B 1 22 ? 17.344 -11.141 -9.062 1 96.12 22 GLY B C 1
ATOM 983 O O . GLY B 1 22 ? 18.562 -11.297 -8.875 1 96.12 22 GLY B O 1
ATOM 984 N N . VAL B 1 23 ? 16.5 -11.078 -8.062 1 97.5 23 VAL B N 1
ATOM 985 C CA . VAL B 1 23 ? 16.969 -11.07 -6.684 1 97.5 23 VAL B CA 1
ATOM 986 C C . VAL B 1 23 ? 16.188 -12.094 -5.863 1 97.5 23 VAL B C 1
ATOM 988 O O . VAL B 1 23 ? 16.203 -12.055 -4.629 1 97.5 23 VAL B O 1
ATOM 991 N N . GLY B 1 24 ? 15.438 -12.938 -6.5 1 96.25 24 GLY B N 1
ATOM 992 C CA . GLY B 1 24 ? 14.688 -13.961 -5.785 1 96.25 24 GLY B CA 1
ATOM 993 C C . GLY B 1 24 ? 13.352 -13.453 -5.258 1 96.25 24 GLY B C 1
ATOM 994 O O . GLY B 1 24 ? 12.742 -14.086 -4.395 1 96.25 24 GLY B O 1
ATOM 995 N N . TYR B 1 25 ? 12.891 -12.43 -5.703 1 97.69 25 TYR B N 1
ATOM 996 C CA . TYR B 1 25 ? 11.695 -11.75 -5.199 1 97.69 25 TYR B CA 1
ATOM 997 C C . TYR B 1 25 ? 10.461 -12.633 -5.363 1 97.69 25 TYR B C 1
ATOM 999 O O . TYR B 1 25 ? 9.68 -12.789 -4.422 1 97.69 25 TYR B O 1
ATOM 1007 N N . ARG B 1 26 ? 10.32 -13.219 -6.504 1 97.81 26 ARG B N 1
ATOM 1008 C CA . ARG B 1 26 ? 9.141 -14.047 -6.766 1 97.81 26 ARG B CA 1
ATOM 1009 C C . ARG B 1 26 ? 9.125 -15.266 -5.855 1 97.81 26 ARG B C 1
ATOM 1011 O O . ARG B 1 26 ? 8.086 -15.609 -5.289 1 97.81 26 ARG B O 1
ATOM 1018 N N . ASP B 1 27 ? 10.266 -15.859 -5.758 1 97.25 27 ASP B N 1
ATOM 1019 C CA . ASP B 1 27 ? 10.344 -17.047 -4.914 1 97.25 27 ASP B CA 1
ATOM 1020 C C . ASP B 1 27 ? 9.992 -16.703 -3.465 1 97.25 27 ASP B C 1
ATOM 1022 O O . ASP B 1 27 ? 9.281 -17.469 -2.801 1 97.25 27 ASP B O 1
ATOM 1026 N N . ALA B 1 28 ? 10.523 -15.641 -3.047 1 97.56 28 ALA B N 1
ATOM 1027 C CA . ALA B 1 28 ? 10.234 -15.195 -1.687 1 97.56 28 ALA B CA 1
ATOM 1028 C C . ALA B 1 28 ? 8.742 -14.914 -1.504 1 97.56 28 ALA B C 1
ATOM 1030 O O . ALA B 1 28 ? 8.156 -15.266 -0.479 1 97.56 28 ALA B O 1
ATOM 1031 N N . CYS B 1 29 ? 8.133 -14.289 -2.488 1 97.75 29 CYS B N 1
ATOM 1032 C CA . CYS B 1 29 ? 6.707 -14 -2.447 1 97.75 29 CYS B CA 1
ATOM 1033 C C . CYS B 1 29 ? 5.891 -15.281 -2.307 1 97.75 29 CYS B C 1
ATOM 1035 O O . CYS B 1 29 ? 4.953 -15.336 -1.51 1 97.75 29 CYS B O 1
ATOM 1037 N N . ILE B 1 30 ? 6.25 -16.234 -3.059 1 98.12 30 ILE B N 1
ATOM 1038 C CA . ILE B 1 30 ? 5.531 -17.5 -3.049 1 98.12 30 ILE B CA 1
ATOM 1039 C C . ILE B 1 30 ? 5.613 -18.141 -1.661 1 98.12 30 ILE B C 1
ATOM 1041 O O . ILE B 1 30 ? 4.598 -18.547 -1.095 1 98.12 30 ILE B O 1
ATOM 1045 N N . ARG B 1 31 ? 6.766 -18.188 -1.125 1 97.62 31 ARG B N 1
ATOM 1046 C CA . ARG B 1 31 ? 6.965 -18.781 0.194 1 97.62 31 ARG B CA 1
ATOM 1047 C C . ARG B 1 31 ? 6.156 -18.047 1.254 1 97.62 31 ARG B C 1
ATOM 1049 O O . ARG B 1 31 ? 5.457 -18.672 2.057 1 97.62 31 ARG B O 1
ATOM 1056 N N . TYR B 1 32 ? 6.234 -16.719 1.231 1 97.75 32 TYR B N 1
ATOM 1057 C CA . TYR B 1 32 ? 5.531 -15.922 2.229 1 97.75 32 TYR B CA 1
ATOM 1058 C C . TYR B 1 32 ? 4.02 -16.078 2.09 1 97.75 32 TYR B C 1
ATOM 1060 O O . TYR B 1 32 ? 3.32 -16.312 3.078 1 97.75 32 TYR B O 1
ATOM 1068 N N . ALA B 1 33 ? 3.525 -15.953 0.9 1 98.12 33 ALA B N 1
ATOM 1069 C CA . ALA B 1 33 ? 2.086 -16.031 0.656 1 98.12 33 ALA B CA 1
ATOM 1070 C C . ALA B 1 33 ? 1.526 -17.375 1.106 1 98.12 33 ALA B C 1
ATOM 1072 O O . ALA B 1 33 ? 0.495 -17.438 1.78 1 98.12 33 ALA B O 1
ATOM 1073 N N . ARG B 1 34 ? 2.176 -18.406 0.775 1 98 34 ARG B N 1
ATOM 1074 C CA . ARG B 1 34 ? 1.722 -19.734 1.149 1 98 34 ARG B CA 1
ATOM 1075 C C . ARG B 1 34 ? 1.751 -19.922 2.662 1 98 34 ARG B C 1
ATOM 1077 O O . ARG B 1 34 ? 0.827 -20.5 3.24 1 98 34 ARG B O 1
ATOM 1084 N N . ALA B 1 35 ? 2.734 -19.438 3.238 1 97.75 35 ALA B N 1
ATOM 1085 C CA . ALA B 1 35 ? 2.85 -19.531 4.691 1 97.75 35 ALA B CA 1
ATOM 1086 C C . ALA B 1 35 ? 1.711 -18.781 5.379 1 97.75 35 ALA B C 1
ATOM 1088 O O . ALA B 1 35 ? 1.299 -19.156 6.484 1 97.75 35 ALA B O 1
ATOM 1089 N N . GLN B 1 36 ? 1.232 -17.766 4.73 1 96.75 36 GLN B N 1
ATOM 1090 C CA . GLN B 1 36 ? 0.188 -16.938 5.312 1 96.75 36 GLN B CA 1
ATOM 1091 C C . GLN B 1 36 ? -1.188 -17.328 4.777 1 96.75 36 GLN B C 1
ATOM 1093 O O . GLN B 1 36 ? -2.176 -16.625 5.023 1 96.75 36 GLN B O 1
ATOM 1098 N N . ASP B 1 37 ? -1.288 -18.297 3.943 1 97.06 37 ASP B N 1
ATOM 1099 C CA . ASP B 1 37 ? -2.523 -18.797 3.348 1 97.06 37 ASP B CA 1
ATOM 1100 C C . ASP B 1 37 ? -3.154 -17.75 2.432 1 97.06 37 ASP B C 1
ATOM 1102 O O . ASP B 1 37 ? -4.375 -17.594 2.404 1 97.06 37 ASP B O 1
ATOM 1106 N N . ILE B 1 38 ? -2.311 -17.047 1.84 1 97.69 38 ILE B N 1
ATOM 1107 C CA . ILE B 1 38 ? -2.73 -16.109 0.805 1 97.69 38 ILE B CA 1
ATOM 1108 C C . ILE B 1 38 ? -2.703 -16.797 -0.558 1 97.69 38 ILE B C 1
ATOM 1110 O O . ILE B 1 38 ? -1.772 -17.547 -0.863 1 97.69 38 ILE B O 1
ATOM 1114 N N . THR B 1 39 ? -3.73 -16.516 -1.336 1 98.06 39 THR B N 1
ATOM 1115 C CA . THR B 1 39 ? -3.768 -17.094 -2.678 1 98.06 39 THR B CA 1
ATOM 1116 C C . THR B 1 39 ? -3.578 -16.016 -3.734 1 98.06 39 THR B C 1
ATOM 1118 O O . THR B 1 39 ? -3.635 -14.82 -3.424 1 98.06 39 THR B O 1
ATOM 1121 N N . GLY B 1 40 ? -3.225 -16.438 -4.977 1 98.19 40 GLY B N 1
ATOM 1122 C CA . GLY B 1 40 ? -2.957 -15.492 -6.043 1 98.19 40 GLY B CA 1
ATOM 1123 C C . GLY B 1 40 ? -1.795 -15.898 -6.926 1 98.19 40 GLY B C 1
ATOM 1124 O O . GLY B 1 40 ? -1.595 -17.094 -7.191 1 98.19 40 GLY B O 1
ATOM 1125 N N . TRP B 1 41 ? -1.156 -14.891 -7.457 1 98.25 41 TRP B N 1
ATOM 1126 C CA . TRP B 1 41 ? -0.015 -15.18 -8.32 1 98.25 41 TRP B CA 1
ATOM 1127 C C . TRP B 1 41 ? 0.973 -14.016 -8.328 1 98.25 41 TRP B C 1
ATOM 1129 O O . TRP B 1 41 ? 0.644 -12.914 -7.891 1 98.25 41 TRP B O 1
ATOM 1139 N N . VAL B 1 42 ? 2.189 -14.32 -8.766 1 98.62 42 VAL B N 1
ATOM 1140 C CA . VAL B 1 42 ? 3.25 -13.336 -8.945 1 98.62 42 VAL B CA 1
ATOM 1141 C C . VAL B 1 42 ? 3.881 -13.508 -10.328 1 98.62 42 VAL B C 1
ATOM 1143 O O . VAL B 1 42 ? 4.023 -14.625 -10.82 1 98.62 42 VAL B O 1
ATOM 1146 N N . ARG B 1 43 ? 4.25 -12.422 -10.906 1 98.31 43 ARG B N 1
ATOM 1147 C CA . ARG B 1 43 ? 4.934 -12.508 -12.188 1 98.31 43 ARG B CA 1
ATOM 1148 C C . ARG B 1 43 ? 5.84 -11.305 -12.406 1 98.31 43 ARG B C 1
ATOM 1150 O O . ARG B 1 43 ? 5.594 -10.227 -11.859 1 98.31 43 ARG B O 1
ATOM 1157 N N . ASN B 1 44 ? 6.801 -11.469 -13.219 1 98.19 44 ASN B N 1
ATOM 1158 C CA . ASN B 1 44 ? 7.648 -10.375 -13.672 1 98.19 44 ASN B CA 1
ATOM 1159 C C . ASN B 1 44 ? 7.012 -9.609 -14.828 1 98.19 44 ASN B C 1
ATOM 1161 O O . ASN B 1 44 ? 6.332 -10.203 -15.672 1 98.19 44 ASN B O 1
ATOM 1165 N N . ARG B 1 45 ? 7.277 -8.344 -14.844 1 97.94 45 ARG B N 1
ATOM 1166 C CA . ARG B 1 45 ? 6.875 -7.527 -15.984 1 97.94 45 ARG B CA 1
ATOM 1167 C C . ARG B 1 45 ? 8.086 -7.086 -16.797 1 97.94 45 ARG B C 1
ATOM 1169 O O . ARG B 1 45 ? 9.188 -6.949 -16.25 1 97.94 45 ARG B O 1
ATOM 1176 N N . VAL B 1 46 ? 7.84 -6.75 -17.984 1 96 46 VAL B N 1
ATOM 1177 C CA . VAL B 1 46 ? 8.906 -6.383 -18.906 1 96 46 VAL B CA 1
ATOM 1178 C C . VAL B 1 46 ? 9.531 -5.055 -18.484 1 96 46 VAL B C 1
ATOM 1180 O O . VAL B 1 46 ? 10.703 -4.797 -18.75 1 96 46 VAL B O 1
ATOM 1183 N N . ASP B 1 47 ? 8.789 -4.355 -17.734 1 97 47 ASP B N 1
ATOM 1184 C CA . ASP B 1 47 ? 9.289 -3.041 -17.344 1 97 47 ASP B CA 1
ATOM 1185 C C . ASP B 1 47 ? 10.172 -3.133 -16.094 1 97 47 ASP B C 1
ATOM 1187 O O . ASP B 1 47 ? 10.602 -2.113 -15.555 1 97 47 ASP B O 1
ATOM 1191 N N . GLY B 1 48 ? 10.383 -4.258 -15.602 1 97.69 48 GLY B N 1
ATOM 1192 C CA . GLY B 1 48 ? 11.281 -4.457 -14.477 1 97.69 48 GLY B CA 1
ATOM 1193 C C . GLY B 1 48 ? 10.562 -4.578 -13.148 1 97.69 48 GLY B C 1
ATOM 1194 O O . GLY B 1 48 ? 11.18 -4.887 -12.125 1 97.69 48 GLY B O 1
ATOM 1195 N N . SER B 1 49 ? 9.289 -4.348 -13.195 1 98.31 49 SER B N 1
ATOM 1196 C CA . SER B 1 49 ? 8.508 -4.473 -11.969 1 98.31 49 SER B CA 1
ATOM 1197 C C . SER B 1 49 ? 8.031 -5.91 -11.766 1 98.31 49 SER B C 1
ATOM 1199 O O . SER B 1 49 ? 8.25 -6.77 -12.625 1 98.31 49 SER B O 1
ATOM 1201 N N . VAL B 1 50 ? 7.547 -6.121 -10.57 1 98.62 50 VAL B N 1
ATOM 1202 C CA . VAL B 1 50 ? 6.887 -7.387 -10.258 1 98.62 50 VAL B CA 1
ATOM 1203 C C . VAL B 1 50 ? 5.418 -7.133 -9.93 1 98.62 50 VAL B C 1
ATOM 1205 O O . VAL B 1 50 ? 5.094 -6.191 -9.203 1 98.62 50 VAL B O 1
ATOM 1208 N N . GLU B 1 51 ? 4.609 -7.977 -10.5 1 98.69 51 GLU B N 1
ATOM 1209 C CA . GLU B 1 51 ? 3.172 -7.852 -10.289 1 98.69 51 GLU B CA 1
ATOM 1210 C C . GLU B 1 51 ? 2.623 -9.047 -9.508 1 98.69 51 GLU B C 1
ATOM 1212 O O . GLU B 1 51 ? 3.006 -10.188 -9.766 1 98.69 51 GLU B O 1
ATOM 1217 N N . LEU B 1 52 ? 1.752 -8.75 -8.617 1 98.62 52 LEU B N 1
ATOM 1218 C CA . LEU B 1 52 ? 1.113 -9.781 -7.809 1 98.62 52 LEU B CA 1
ATOM 1219 C C . LEU B 1 52 ? -0.399 -9.586 -7.773 1 98.62 52 LEU B C 1
ATOM 1221 O O . LEU B 1 52 ? -0.883 -8.461 -7.66 1 98.62 52 LEU B O 1
ATOM 1225 N N . MET B 1 53 ? -1.12 -10.633 -7.887 1 97.94 53 MET B N 1
ATOM 1226 C CA . MET B 1 53 ? -2.514 -10.711 -7.457 1 97.94 53 MET B CA 1
ATOM 1227 C C . MET B 1 53 ? -2.635 -11.469 -6.137 1 97.94 53 MET B C 1
ATOM 1229 O O . MET B 1 53 ? -2.182 -12.609 -6.027 1 97.94 53 MET B O 1
ATOM 1233 N N . LEU B 1 54 ? -3.232 -10.781 -5.195 1 97.88 54 LEU B N 1
ATOM 1234 C CA . LEU B 1 54 ? -3.334 -11.344 -3.852 1 97.88 54 LEU B CA 1
ATOM 1235 C C . LEU B 1 54 ? -4.793 -11.516 -3.443 1 97.88 54 LEU B C 1
ATOM 1237 O O . LEU B 1 54 ? -5.613 -10.617 -3.66 1 97.88 54 LEU B O 1
ATOM 1241 N N . GLN B 1 55 ? -5.109 -12.547 -2.852 1 97.25 55 GLN B N 1
ATOM 1242 C CA . GLN B 1 55 ? -6.426 -12.773 -2.27 1 97.25 55 GLN B CA 1
ATOM 1243 C C . GLN B 1 55 ? -6.316 -13.266 -0.828 1 97.25 55 GLN B C 1
ATOM 1245 O O . GLN B 1 55 ? -5.523 -14.156 -0.531 1 97.25 55 GLN B O 1
ATOM 1250 N N . GLY B 1 56 ? -7.035 -12.695 0.055 1 96.12 56 GLY B N 1
ATOM 1251 C CA . GLY B 1 56 ? -7.059 -12.992 1.478 1 96.12 56 GLY B CA 1
ATOM 1252 C C . GLY B 1 56 ? -7.816 -11.953 2.291 1 96.12 56 GLY B C 1
ATOM 1253 O O . GLY B 1 56 ? -8.531 -11.125 1.731 1 96.12 56 GLY B O 1
ATOM 1254 N N . SER B 1 57 ? -7.734 -12.055 3.613 1 93.25 57 SER B N 1
ATOM 1255 C CA . SER B 1 57 ? -8.344 -11.023 4.449 1 93.25 57 SER B CA 1
ATOM 1256 C C . SER B 1 57 ? -7.629 -9.688 4.289 1 93.25 57 SER B C 1
ATOM 1258 O O . SER B 1 57 ? -6.473 -9.641 3.865 1 93.25 57 SER B O 1
ATOM 1260 N N . LYS B 1 58 ? -8.289 -8.625 4.625 1 90 58 LYS B N 1
ATOM 1261 C CA . LYS B 1 58 ? -7.684 -7.301 4.559 1 90 58 LYS B CA 1
ATOM 1262 C C . LYS B 1 58 ? -6.402 -7.242 5.383 1 90 58 LYS B C 1
ATOM 1264 O O . LYS B 1 58 ? -5.418 -6.629 4.969 1 90 58 LYS B O 1
ATOM 1269 N N . GLU B 1 59 ? -6.422 -7.84 6.461 1 91.19 59 GLU B N 1
ATOM 1270 C CA . GLU B 1 59 ? -5.258 -7.859 7.344 1 91.19 59 GLU B CA 1
ATOM 1271 C C . GLU B 1 59 ? -4.098 -8.617 6.711 1 91.19 59 GLU B C 1
ATOM 1273 O O . GLU B 1 59 ? -2.951 -8.164 6.754 1 91.19 59 GLU B O 1
ATOM 1278 N N . GLN B 1 60 ? -4.414 -9.758 6.191 1 94.12 60 GLN B N 1
ATOM 1279 C CA . GLN B 1 60 ? -3.398 -10.562 5.523 1 94.12 60 GLN B CA 1
ATOM 1280 C C . GLN B 1 60 ? -2.738 -9.781 4.391 1 94.12 60 GLN B C 1
ATOM 1282 O O . GLN B 1 60 ? -1.515 -9.812 4.242 1 94.12 60 GLN B O 1
ATOM 1287 N N . LEU B 1 61 ? -3.621 -9.109 3.645 1 95.25 61 LEU B N 1
ATOM 1288 C CA . LEU B 1 61 ? -3.127 -8.406 2.467 1 95.25 61 LEU B CA 1
ATOM 1289 C C . LEU B 1 61 ? -2.32 -7.176 2.867 1 95.25 61 LEU B C 1
ATOM 1291 O O . LEU B 1 61 ? -1.312 -6.855 2.232 1 95.25 61 LEU B O 1
ATOM 1295 N N . ALA B 1 62 ? -2.725 -6.566 3.912 1 92.06 62 ALA B N 1
ATOM 1296 C CA . ALA B 1 62 ? -1.958 -5.441 4.441 1 92.06 62 ALA B CA 1
ATOM 1297 C C . ALA B 1 62 ? -0.583 -5.891 4.926 1 92.06 62 ALA B C 1
ATOM 1299 O O . ALA B 1 62 ? 0.426 -5.242 4.641 1 92.06 62 ALA B O 1
ATOM 1300 N N . ASP B 1 63 ? -0.533 -6.957 5.555 1 93.06 63 ASP B N 1
ATOM 1301 C CA . ASP B 1 63 ? 0.727 -7.508 6.043 1 93.06 63 ASP B CA 1
ATOM 1302 C C . ASP B 1 63 ? 1.639 -7.906 4.887 1 93.06 63 ASP B C 1
ATOM 1304 O O . ASP B 1 63 ? 2.854 -7.707 4.949 1 93.06 63 ASP B O 1
ATOM 1308 N N . MET B 1 64 ? 1.029 -8.461 3.936 1 96.06 64 MET B N 1
ATOM 1309 C CA . MET B 1 64 ? 1.809 -8.844 2.762 1 96.06 64 MET B CA 1
ATOM 1310 C C . MET B 1 64 ? 2.43 -7.621 2.096 1 96.06 64 MET B C 1
ATOM 1312 O O . MET B 1 64 ? 3.605 -7.641 1.729 1 96.06 64 MET B O 1
ATOM 1316 N N . CYS B 1 65 ? 1.684 -6.609 1.98 1 95.19 65 CYS B N 1
ATOM 1317 C CA . CYS B 1 65 ? 2.195 -5.391 1.358 1 95.19 65 CYS B CA 1
ATOM 1318 C C . CYS B 1 65 ? 3.338 -4.801 2.174 1 95.19 65 CYS B C 1
ATOM 1320 O O . CYS B 1 65 ? 4.328 -4.324 1.611 1 95.19 65 CYS B O 1
ATOM 1322 N N . ARG B 1 66 ? 3.18 -4.812 3.438 1 92.12 66 ARG B N 1
ATOM 1323 C CA . ARG B 1 66 ? 4.277 -4.375 4.297 1 92.12 66 ARG B CA 1
ATOM 1324 C C . ARG B 1 66 ? 5.52 -5.227 4.07 1 92.12 66 ARG B C 1
ATOM 1326 O O . ARG B 1 66 ? 6.625 -4.699 3.926 1 92.12 66 ARG B O 1
ATOM 1333 N N . TRP B 1 67 ? 5.34 -6.488 4.016 1 95.12 67 TRP B N 1
ATOM 1334 C CA . TRP B 1 67 ? 6.441 -7.43 3.854 1 95.12 67 TRP B CA 1
ATOM 1335 C C . TRP B 1 67 ? 7.109 -7.266 2.492 1 95.12 67 TRP B C 1
ATOM 1337 O O . TRP B 1 67 ? 8.336 -7.352 2.379 1 95.12 67 TRP B O 1
ATOM 1347 N N . LEU B 1 68 ? 6.293 -7.047 1.475 1 96.75 68 LEU B N 1
ATOM 1348 C CA . LEU B 1 68 ? 6.816 -6.855 0.127 1 96.75 68 LEU B CA 1
ATOM 1349 C C . LEU B 1 68 ? 7.812 -5.703 0.089 1 96.75 68 LEU B C 1
ATOM 1351 O O . LEU B 1 68 ? 8.742 -5.711 -0.718 1 96.75 68 LEU B O 1
ATOM 1355 N N . ARG B 1 69 ? 7.68 -4.789 0.898 1 92.94 69 ARG B N 1
ATOM 1356 C CA . ARG B 1 69 ? 8.508 -3.59 0.896 1 92.94 69 ARG B CA 1
ATOM 1357 C C . ARG B 1 69 ? 9.859 -3.854 1.562 1 92.94 69 ARG B C 1
ATOM 1359 O O . ARG B 1 69 ? 10.891 -3.404 1.072 1 92.94 69 ARG B O 1
ATOM 1366 N N . ASP B 1 70 ? 9.781 -4.703 2.633 1 89.44 70 ASP B N 1
ATOM 1367 C CA . ASP B 1 70 ? 10.992 -4.734 3.449 1 89.44 70 ASP B CA 1
ATOM 1368 C C . ASP B 1 70 ? 11.398 -6.172 3.77 1 89.44 70 ASP B C 1
ATOM 1370 O O . ASP B 1 70 ? 12.422 -6.402 4.414 1 89.44 70 ASP B O 1
ATOM 1374 N N . GLY B 1 71 ? 10.664 -7.027 3.338 1 89.38 71 GLY B N 1
ATOM 1375 C CA . GLY B 1 71 ? 10.852 -8.391 3.801 1 89.38 71 GLY B CA 1
ATOM 1376 C C . GLY B 1 71 ? 11.898 -9.148 3.004 1 89.38 71 GLY B C 1
ATOM 1377 O O . GLY B 1 71 ? 12.312 -10.242 3.396 1 89.38 71 GLY B O 1
ATOM 1378 N N . ILE B 1 72 ? 12.289 -8.648 1.894 1 94.44 72 ILE B N 1
ATOM 1379 C CA . ILE B 1 72 ? 13.273 -9.312 1.04 1 94.44 72 ILE B CA 1
ATOM 1380 C C . ILE B 1 72 ? 14.57 -8.508 1.025 1 94.44 72 ILE B C 1
ATOM 1382 O O . ILE B 1 72 ? 14.68 -7.5 0.327 1 94.44 72 ILE B O 1
ATOM 1386 N N . PRO B 1 73 ? 15.57 -8.977 1.663 1 93.38 73 PRO B N 1
ATOM 1387 C CA . PRO B 1 73 ? 16.797 -8.211 1.888 1 93.38 73 PRO B CA 1
ATOM 1388 C C . PRO B 1 73 ? 17.5 -7.824 0.587 1 93.38 73 PRO B C 1
ATOM 1390 O O . PRO B 1 73 ? 18.062 -6.727 0.483 1 93.38 73 PRO B O 1
ATOM 1393 N N . ALA B 1 74 ? 17.438 -8.68 -0.338 1 96 74 ALA B N 1
ATOM 1394 C CA . ALA B 1 74 ? 18.156 -8.445 -1.591 1 96 74 ALA B CA 1
ATOM 1395 C C . ALA B 1 74 ? 17.391 -7.461 -2.479 1 96 74 ALA B C 1
ATOM 1397 O O . ALA B 1 74 ? 17.938 -6.973 -3.475 1 96 74 ALA B O 1
ATOM 1398 N N . ALA B 1 75 ? 16.188 -7.121 -2.09 1 97.19 75 ALA B N 1
ATOM 1399 C CA . ALA B 1 75 ? 15.344 -6.258 -2.92 1 97.19 75 ALA B CA 1
ATOM 1400 C C . ALA B 1 75 ? 15.344 -4.824 -2.396 1 97.19 75 ALA B C 1
ATOM 1402 O O . ALA B 1 75 ? 15.547 -4.594 -1.202 1 97.19 75 ALA B O 1
ATOM 1403 N N . HIS B 1 76 ? 15.25 -3.902 -3.279 1 95.69 76 HIS B N 1
ATOM 1404 C CA . HIS B 1 76 ? 15.008 -2.498 -2.973 1 95.69 76 HIS B CA 1
ATOM 1405 C C . HIS B 1 76 ? 13.727 -2 -3.641 1 95.69 76 HIS B C 1
ATOM 1407 O O . HIS B 1 76 ? 13.727 -1.688 -4.836 1 95.69 76 HIS B O 1
ATOM 1413 N N . VAL B 1 77 ? 12.688 -1.87 -2.836 1 96.81 77 VAL B N 1
ATOM 1414 C CA . VAL B 1 77 ? 11.391 -1.458 -3.365 1 96.81 77 VAL B CA 1
ATOM 1415 C C . VAL B 1 77 ? 11.242 0.057 -3.248 1 96.81 77 VAL B C 1
ATOM 1417 O O . VAL B 1 77 ? 11.18 0.597 -2.141 1 96.81 77 VAL B O 1
ATOM 1420 N N . GLU B 1 78 ? 11.133 0.713 -4.312 1 95.88 78 GLU B N 1
ATOM 1421 C CA . GLU B 1 78 ? 10.961 2.162 -4.363 1 95.88 78 GLU B CA 1
ATOM 1422 C C . GLU B 1 78 ? 9.5 2.555 -4.215 1 95.88 78 GLU B C 1
ATOM 1424 O O . GLU B 1 78 ? 9.18 3.57 -3.588 1 95.88 78 GLU B O 1
ATOM 1429 N N . LYS B 1 79 ? 8.711 1.747 -4.824 1 97.44 79 LYS B N 1
ATOM 1430 C CA . LYS B 1 79 ? 7.285 2.07 -4.848 1 97.44 79 LYS B CA 1
ATOM 1431 C C . LYS B 1 79 ? 6.438 0.805 -4.902 1 97.44 79 LYS B C 1
ATOM 1433 O O . LYS B 1 79 ? 6.77 -0.143 -5.617 1 97.44 79 LYS B O 1
ATOM 1438 N N . LEU B 1 80 ? 5.348 0.85 -4.16 1 98 80 LEU B N 1
ATOM 1439 C CA . LEU B 1 80 ? 4.305 -0.168 -4.227 1 98 80 LEU B CA 1
ATOM 1440 C C . LEU B 1 80 ? 2.973 0.446 -4.645 1 98 80 LEU B C 1
ATOM 1442 O O . LEU B 1 80 ? 2.49 1.385 -4.008 1 98 80 LEU B O 1
ATOM 1446 N N . GLU B 1 81 ? 2.463 -0.011 -5.684 1 97.88 81 GLU B N 1
ATOM 1447 C CA . GLU B 1 81 ? 1.122 0.378 -6.113 1 97.88 81 GLU B CA 1
ATOM 1448 C C . GLU B 1 81 ? 0.097 -0.697 -5.766 1 97.88 81 GLU B C 1
ATOM 1450 O O . GLU B 1 81 ? 0.229 -1.848 -6.188 1 97.88 81 GLU B O 1
ATOM 1455 N N . VAL B 1 82 ? -0.899 -0.337 -5.09 1 97.31 82 VAL B N 1
ATOM 1456 C CA . VAL B 1 82 ? -1.893 -1.302 -4.633 1 97.31 82 VAL B CA 1
ATOM 1457 C C . VAL B 1 82 ? -3.279 -0.888 -5.117 1 97.31 82 VAL B C 1
ATOM 1459 O O . VAL B 1 82 ? -3.754 0.207 -4.805 1 97.31 82 VAL B O 1
ATOM 1462 N N . SER B 1 83 ? -3.908 -1.775 -5.824 1 96.56 83 SER B N 1
ATOM 1463 C CA . SER B 1 83 ? -5.258 -1.536 -6.324 1 96.56 83 SER B CA 1
ATOM 1464 C C . SER B 1 83 ? -6.211 -2.646 -5.898 1 96.56 83 SER B C 1
ATOM 1466 O O . SER B 1 83 ? -5.836 -3.82 -5.879 1 96.56 83 SER B O 1
ATOM 1468 N N . LYS B 1 84 ? -7.352 -2.207 -5.668 1 91.81 84 LYS B N 1
ATOM 1469 C CA . LYS B 1 84 ? -8.383 -3.209 -5.398 1 91.81 84 LYS B CA 1
ATOM 1470 C C . LYS B 1 84 ? -8.977 -3.744 -6.699 1 91.81 84 LYS B C 1
ATOM 1472 O O . LYS B 1 84 ? -9.242 -2.979 -7.629 1 91.81 84 LYS B O 1
ATOM 1477 N N . VAL B 1 85 ? -9.109 -4.988 -6.672 1 90.81 85 VAL B N 1
ATOM 1478 C CA . VAL B 1 85 ? -9.828 -5.629 -7.77 1 90.81 85 VAL B CA 1
ATOM 1479 C C . VAL B 1 85 ? -11.305 -5.754 -7.41 1 90.81 85 VAL B C 1
ATOM 1481 O O . VAL B 1 85 ? -11.656 -6.379 -6.41 1 90.81 85 VAL B O 1
ATOM 1484 N N . PRO B 1 86 ? -12.094 -5.145 -8.125 1 84.38 86 PRO B N 1
ATOM 1485 C CA . PRO B 1 86 ? -13.523 -5.164 -7.797 1 84.38 86 PRO B CA 1
ATOM 1486 C C . PRO B 1 86 ? -14.117 -6.57 -7.84 1 84.38 86 PRO B C 1
ATOM 1488 O O . PRO B 1 86 ? -13.695 -7.398 -8.648 1 84.38 86 PRO B O 1
ATOM 1491 N N . PRO B 1 87 ? -15.07 -6.723 -6.973 1 79.38 87 PRO B N 1
ATOM 1492 C CA . PRO B 1 87 ? -15.828 -7.973 -7.086 1 79.38 87 PRO B CA 1
ATOM 1493 C C . PRO B 1 87 ? -16.719 -8.016 -8.328 1 79.38 87 PRO B C 1
ATOM 1495 O O . PRO B 1 87 ? -17.094 -6.969 -8.867 1 79.38 87 PRO B O 1
ATOM 1498 N N . PRO B 1 88 ? -16.953 -9.297 -8.75 1 77.75 88 PRO B N 1
ATOM 1499 C CA . PRO B 1 88 ? -16.547 -10.609 -8.234 1 77.75 88 PRO B CA 1
ATOM 1500 C C . PRO B 1 88 ? -15.164 -11.031 -8.742 1 77.75 88 PRO B C 1
ATOM 1502 O O . PRO B 1 88 ? -14.812 -10.758 -9.891 1 77.75 88 PRO B O 1
ATOM 1505 N N . SER B 1 89 ? -14.375 -11.422 -8 1 82.88 89 SER B N 1
ATOM 1506 C CA . SER B 1 89 ? -13.117 -12.078 -8.344 1 82.88 89 SER B CA 1
ATOM 1507 C C . SER B 1 89 ? -13.125 -13.547 -7.918 1 82.88 89 SER B C 1
ATOM 1509 O O . SER B 1 89 ? -13.43 -13.859 -6.77 1 82.88 89 SER B O 1
ATOM 1511 N N . PRO B 1 90 ? -12.906 -14.297 -8.9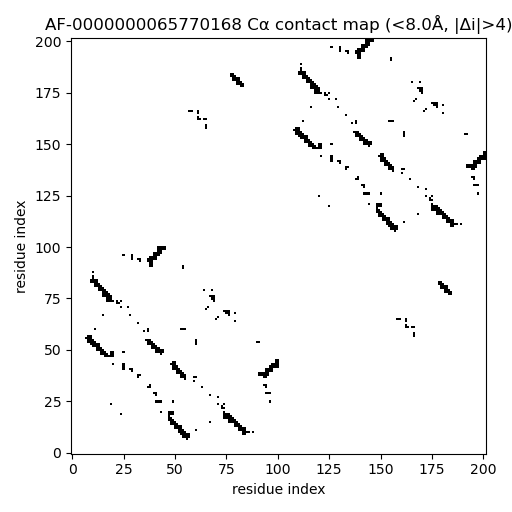38 1 89.5 90 PRO B N 1
ATOM 1512 C CA . PRO B 1 90 ? -12.883 -15.711 -8.547 1 89.5 90 PRO B CA 1
ATOM 1513 C C . PRO B 1 90 ? -11.844 -16.016 -7.473 1 89.5 90 PRO B C 1
ATOM 1515 O O . PRO B 1 90 ? -10.75 -15.438 -7.492 1 89.5 90 PRO B O 1
ATOM 1518 N N . ARG B 1 91 ? -12.289 -16.859 -6.602 1 91.38 91 ARG B N 1
ATOM 1519 C CA . ARG B 1 91 ? -11.367 -17.266 -5.543 1 91.38 91 ARG B CA 1
ATOM 1520 C C . ARG B 1 91 ? -10.328 -18.25 -6.066 1 91.38 91 ARG B C 1
ATOM 1522 O O . ARG B 1 91 ? -10.672 -19.234 -6.711 1 91.38 91 ARG B O 1
ATOM 1529 N N . LEU B 1 92 ? -9.141 -18 -5.746 1 94.69 92 LEU B N 1
ATOM 1530 C CA . LEU B 1 92 ? -8.039 -18.891 -6.121 1 94.69 92 LEU B CA 1
ATOM 1531 C C . LEU B 1 92 ? -7.684 -19.828 -4.977 1 94.69 92 LEU B C 1
ATOM 1533 O O . LEU B 1 92 ? -8.047 -19.578 -3.824 1 94.69 92 LEU B O 1
ATOM 1537 N N . ASN B 1 93 ? -6.973 -20.891 -5.289 1 93.56 93 ASN B N 1
ATOM 1538 C CA . ASN B 1 93 ? -6.773 -21.906 -4.262 1 93.56 93 ASN B CA 1
ATOM 1539 C C . ASN B 1 93 ? -5.297 -22.078 -3.926 1 93.56 93 ASN B C 1
ATOM 1541 O O . ASN B 1 93 ? -4.949 -22.797 -2.986 1 93.56 93 ASN B O 1
ATOM 1545 N N . AR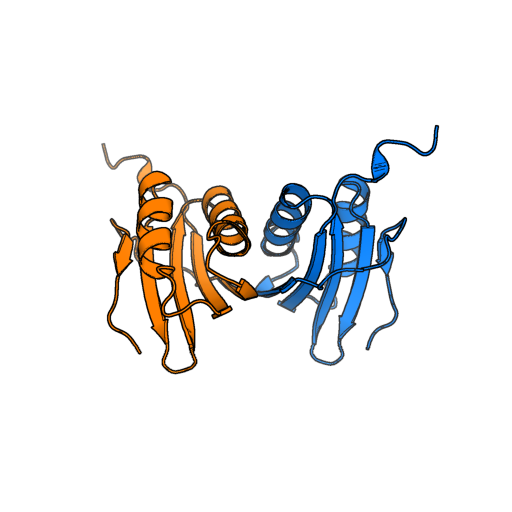G B 1 94 ? -4.52 -21.391 -4.609 1 95.75 94 ARG B N 1
ATOM 1546 C CA . ARG B 1 94 ? -3.082 -21.469 -4.371 1 95.75 94 ARG B CA 1
ATOM 1547 C C . ARG B 1 94 ? -2.389 -20.172 -4.773 1 95.75 94 ARG B C 1
ATOM 1549 O O . ARG B 1 94 ? -3.029 -19.25 -5.293 1 95.75 94 ARG B O 1
ATOM 1556 N N . PHE B 1 95 ? -1.125 -20.094 -4.535 1 98.06 95 PHE B N 1
ATOM 1557 C CA . PHE B 1 95 ? -0.29 -18.984 -4.984 1 98.06 95 PHE B CA 1
ATOM 1558 C C . PHE B 1 95 ? 0.741 -19.469 -6 1 98.06 95 PHE B C 1
ATOM 1560 O O . PHE B 1 95 ? 1.62 -20.266 -5.672 1 98.06 95 PHE B O 1
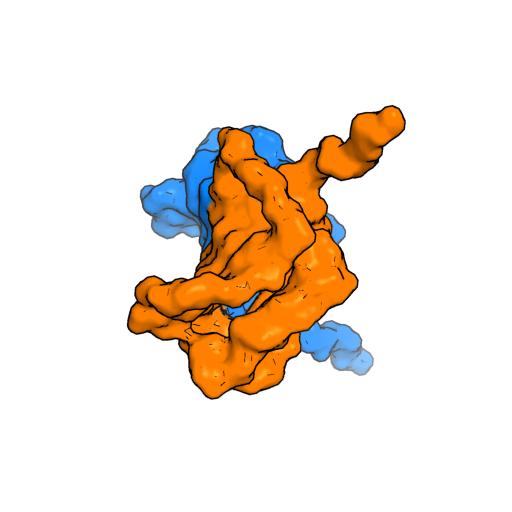ATOM 1567 N N . ASP B 1 96 ? 0.653 -18.859 -7.18 1 96.44 96 ASP B N 1
ATOM 1568 C CA . ASP B 1 96 ? 1.447 -19.438 -8.258 1 96.44 96 ASP B CA 1
ATOM 1569 C C . ASP B 1 96 ? 2.371 -18.391 -8.883 1 96.44 96 ASP B C 1
ATOM 1571 O O . ASP B 1 96 ? 2.125 -17.188 -8.766 1 96.44 96 ASP B O 1
ATOM 1575 N N . ARG B 1 9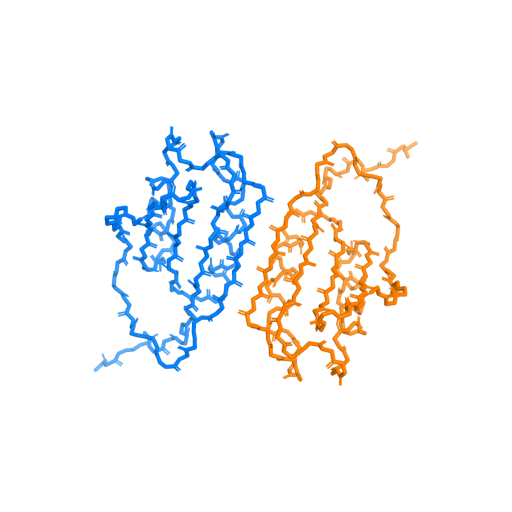7 ? 3.459 -18.906 -9.453 1 95.75 97 ARG B N 1
ATOM 1576 C CA . ARG B 1 97 ? 4.285 -18.094 -10.336 1 95.75 97 ARG B CA 1
ATOM 1577 C C . ARG B 1 97 ? 3.74 -18.094 -11.758 1 95.75 97 ARG B C 1
ATOM 1579 O O . ARG B 1 97 ? 3.521 -19.156 -12.336 1 95.75 97 ARG B O 1
ATOM 1586 N N . LEU B 1 98 ? 3.475 -16.969 -12.367 1 93.62 98 LEU B N 1
ATOM 1587 C CA . LEU B 1 98 ? 3.01 -16.875 -13.75 1 93.62 98 LEU B CA 1
ATOM 1588 C C . LEU B 1 98 ? 4.148 -16.469 -14.68 1 93.62 98 LEU B C 1
ATOM 1590 O O . LEU B 1 98 ? 5.16 -15.93 -14.234 1 93.62 98 LEU B O 1
ATOM 1594 N N . PRO B 1 99 ? 3.961 -16.797 -15.945 1 92.31 99 PRO B N 1
ATOM 1595 C CA . PRO B 1 99 ? 4.977 -16.375 -16.922 1 92.31 99 PRO B CA 1
ATOM 1596 C C . PRO B 1 99 ? 5.172 -14.859 -16.953 1 92.31 99 PRO B C 1
ATOM 1598 O O . PRO B 1 99 ? 4.246 -14.109 -16.641 1 92.31 99 PRO B O 1
ATOM 1601 N N . ASN B 1 100 ? 6.434 -14.461 -17.328 1 88.62 100 ASN B N 1
ATOM 1602 C CA . ASN B 1 100 ? 6.746 -13.039 -17.422 1 88.62 100 ASN B CA 1
ATOM 1603 C C . ASN B 1 100 ? 5.875 -12.344 -18.469 1 88.62 100 ASN B C 1
ATOM 1605 O O . ASN B 1 100 ? 5.535 -12.945 -19.5 1 88.62 100 ASN B O 1
ATOM 1609 N N . LEU B 1 101 ? 5.516 -11.18 -18.25 1 85.5 101 LEU B N 1
ATOM 1610 C CA . LEU B 1 101 ? 4.781 -10.367 -19.219 1 85.5 101 LEU B CA 1
ATOM 1611 C C . LEU B 1 101 ? 5.602 -9.148 -19.625 1 85.5 101 LEU B C 1
ATOM 1613 O O . LEU B 1 101 ? 6.281 -8.539 -18.797 1 85.5 101 LEU B O 1
#